Protein AF-0000000079421374 (afdb_homodimer)

Solvent-accessible surface area (backbone atoms only — not comparable to full-atom values): 18694 Å² total; per-residue (Å²): 138,82,79,74,77,77,76,77,76,74,78,78,70,79,77,78,70,76,74,65,66,77,58,33,46,27,35,46,59,50,58,49,49,49,50,48,57,36,56,62,18,48,40,63,83,68,51,32,35,62,53,28,46,51,50,29,54,50,28,50,48,56,46,46,61,74,53,68,82,54,56,69,75,44,48,34,61,58,34,52,88,63,50,70,70,56,51,53,51,48,42,51,30,54,23,49,29,50,54,30,47,52,52,29,30,53,29,52,69,43,56,54,30,62,38,31,52,51,47,50,54,51,46,47,70,50,45,41,45,85,78,34,43,68,50,88,71,59,48,71,70,66,63,61,54,80,67,64,68,62,62,68,66,48,80,75,76,78,73,69,75,80,121,136,82,78,76,77,77,74,77,76,75,77,77,69,78,77,79,69,75,73,67,65,76,57,34,42,28,35,46,60,51,58,50,50,49,50,48,57,39,56,62,17,48,41,63,85,68,50,32,35,61,53,28,46,51,50,28,53,50,29,50,47,54,46,45,61,74,53,69,81,54,55,69,75,44,47,34,61,57,34,52,88,63,50,71,68,54,51,51,52,48,43,51,30,53,24,49,29,51,54,29,48,52,50,29,30,52,31,52,68,42,54,54,31,61,38,30,52,52,48,51,53,51,47,47,70,49,44,41,46,88,76,33,44,66,51,89,69,59,47,72,70,65,64,60,55,80,66,65,69,60,61,68,67,48,80,76,76,78,72,71,73,80,120

Radius of gyration: 27.63 Å; Cα contacts (8 Å, |Δi|>4): 311; chains: 2; bounding box: 120×93×74 Å

Organism: Chrysemys picta bellii (NCBI:txid8478)

pLDDT: mean 77.5, std 26.55, range [22.67, 98.88]

InterPro domains:
  IPR025984 dCTP pyrophosphatase 1 [PF12643] (59-140)
  IPR025984 dCTP pyrophosphatase 1 [cd11537] (31-123)
  IPR052555 dCTP Pyrophosphatase [PTHR46523] (31-144)

Structure (mmCIF, N/CA/C/O backbone):
data_AF-0000000079421374-model_v1
#
loop_
_entity.id
_entity.type
_entity.pdbx_description
1 polymer 'dCTP pyrophosphatase 1'
#
loop_
_atom_site.group_PDB
_atom_site.id
_atom_site.type_symbol
_atom_site.label_atom_id
_atom_site.label_alt_id
_atom_site.label_comp_id
_atom_site.label_asym_id
_atom_site.label_entity_id
_atom_site.label_seq_id
_atom_site.pdbx_PDB_ins_code
_atom_site.Cartn_x
_atom_site.Cartn_y
_atom_site.Cartn_z
_atom_site.occupancy
_atom_site.B_iso_or_equiv
_atom_site.auth_seq_id
_atom_site.auth_comp_id
_atom_site.auth_asym_id
_atom_site.auth_atom_id
_atom_site.pdbx_PDB_model_num
ATOM 1 N N . ARG A 1 1 ? -60.969 -25.828 -11.844 1 27.53 1 ARG A N 1
ATOM 2 C CA . ARG A 1 1 ? -60.406 -24.922 -12.844 1 27.53 1 ARG A CA 1
ATOM 3 C C . ARG A 1 1 ? -59.344 -24.031 -12.227 1 27.53 1 ARG A C 1
ATOM 5 O O . ARG A 1 1 ? -59.625 -23.031 -11.586 1 27.53 1 ARG A O 1
ATOM 12 N N . ALA A 1 2 ? -58.344 -24.672 -11.469 1 28.98 2 ALA A N 1
ATOM 13 C CA . ALA A 1 2 ? -57.281 -24.312 -10.523 1 28.98 2 ALA A CA 1
ATOM 14 C C . ALA A 1 2 ? -56.219 -23.453 -11.188 1 28.98 2 ALA A C 1
ATOM 16 O O . ALA A 1 2 ? -55.5 -23.922 -12.078 1 28.98 2 ALA A O 1
ATOM 17 N N . GLY A 1 3 ? -56.562 -22.203 -11.617 1 27.69 3 GLY A N 1
ATOM 18 C CA . GLY A 1 3 ? -55.75 -21.281 -12.391 1 27.69 3 GLY A CA 1
ATOM 19 C C . GLY A 1 3 ? -54.438 -20.891 -11.68 1 27.69 3 GLY A C 1
ATOM 20 O O . GLY A 1 3 ? -54.469 -20.141 -10.711 1 27.69 3 GLY A O 1
ATOM 21 N N . GLY A 1 4 ? -53.531 -21.828 -11.367 1 29.77 4 GLY A N 1
ATOM 22 C CA . GLY A 1 4 ? -52.281 -21.594 -10.648 1 29.77 4 GLY A CA 1
ATOM 23 C C . GLY A 1 4 ? -51.406 -20.594 -11.344 1 29.77 4 GLY A C 1
ATOM 24 O O . GLY A 1 4 ? -51.094 -20.75 -12.523 1 29.77 4 GLY A O 1
ATOM 25 N N . GLY A 1 5 ? -51.562 -19.297 -11.047 1 29.14 5 GLY A N 1
ATOM 26 C CA . GLY A 1 5 ? -50.75 -18.188 -11.562 1 29.14 5 GLY A CA 1
ATOM 27 C C . GLY A 1 5 ? -49.281 -18.359 -11.32 1 29.14 5 GLY A C 1
ATOM 28 O O . GLY A 1 5 ? -48.844 -18.578 -10.188 1 29.14 5 GLY A O 1
ATOM 29 N N . ALA A 1 6 ? -48.531 -18.984 -12.266 1 33.91 6 ALA A N 1
ATOM 30 C CA . ALA A 1 6 ? -47.062 -19.062 -12.328 1 33.91 6 ALA A CA 1
ATOM 31 C C . ALA A 1 6 ? -46.406 -17.688 -12.195 1 33.91 6 ALA A C 1
ATOM 33 O O . ALA A 1 6 ? -46.719 -16.781 -12.984 1 33.91 6 ALA A O 1
ATOM 34 N N . GLY A 1 7 ? -46.25 -17.219 -10.992 1 27.36 7 GLY A N 1
ATOM 35 C CA . GLY A 1 7 ? -45.5 -15.984 -10.781 1 27.36 7 GLY A CA 1
ATOM 36 C C . GLY A 1 7 ? -44.156 -15.992 -11.453 1 27.36 7 GLY A C 1
ATOM 37 O O . GLY A 1 7 ? -43.406 -16.969 -11.328 1 27.36 7 GLY A O 1
ATOM 38 N N . ALA A 1 8 ? -43.969 -15.32 -12.641 1 31.84 8 ALA A N 1
ATOM 39 C CA . ALA A 1 8 ? -42.75 -15.078 -13.406 1 31.84 8 ALA A CA 1
ATOM 40 C C . ALA A 1 8 ? -41.656 -14.547 -12.5 1 31.84 8 ALA A C 1
ATOM 42 O O . ALA A 1 8 ? -41.844 -13.609 -11.734 1 31.84 8 ALA A O 1
ATOM 43 N N . VAL A 1 9 ? -40.812 -15.438 -12 1 34.16 9 VAL A N 1
ATOM 44 C CA . VAL A 1 9 ? -39.562 -15.078 -11.328 1 34.16 9 VAL A CA 1
ATOM 45 C C . VAL A 1 9 ? -38.812 -14.039 -12.148 1 34.16 9 VAL A C 1
ATOM 47 O O . VAL A 1 9 ? -38.688 -14.164 -13.367 1 34.16 9 VAL A O 1
ATOM 50 N N . GLY A 1 10 ? -38.938 -12.75 -11.781 1 29.72 10 GLY A N 1
ATOM 51 C CA . GLY A 1 10 ? -38.188 -11.633 -12.336 1 29.72 10 GLY A CA 1
ATOM 52 C C . GLY A 1 10 ? -36.719 -11.961 -12.578 1 29.72 10 GLY A C 1
ATOM 53 O O . GLY A 1 1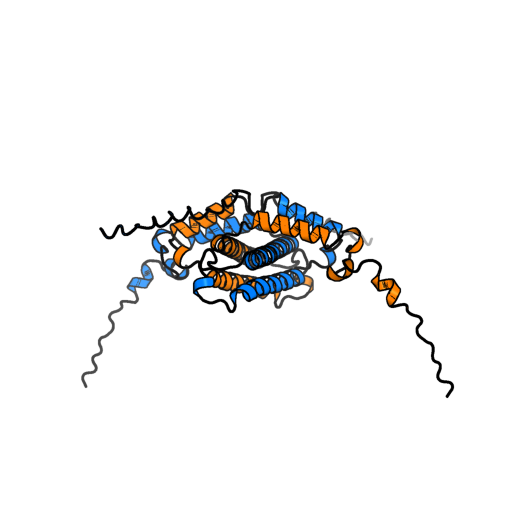0 ? -36.094 -12.688 -11.797 1 29.72 10 GLY A O 1
ATOM 54 N N . ALA A 1 11 ? -36.281 -12.008 -13.859 1 33.19 11 ALA A N 1
ATOM 55 C CA . ALA A 1 11 ? -34.906 -12.086 -14.367 1 33.19 11 ALA A CA 1
ATOM 56 C C . ALA A 1 11 ? -33.969 -11.188 -13.562 1 33.19 11 ALA A C 1
ATOM 58 O O . ALA A 1 11 ? -34.281 -10.023 -13.312 1 33.19 11 ALA A O 1
ATOM 59 N N . GLY A 1 12 ? -33.312 -11.742 -12.547 1 32.16 12 GLY A N 1
ATOM 60 C CA . GLY A 1 12 ? -32.219 -11.062 -11.844 1 32.16 12 GLY A CA 1
ATOM 61 C C . GLY A 1 12 ? -31.375 -10.188 -12.75 1 32.16 12 GLY A C 1
ATOM 62 O O . GLY A 1 12 ? -31.016 -10.602 -13.852 1 32.16 12 GLY A O 1
ATOM 63 N N . GLY A 1 13 ? -31.594 -8.867 -12.734 1 32.69 13 GLY A N 1
ATOM 64 C CA . GLY A 1 13 ? -30.812 -7.879 -13.469 1 32.69 13 GLY A CA 1
ATOM 65 C C . GLY A 1 13 ? -29.328 -8.156 -13.445 1 32.69 13 GLY A C 1
ATOM 66 O O . GLY A 1 13 ? -28.828 -8.852 -12.555 1 32.69 13 GLY A O 1
ATOM 67 N N . PRO A 1 14 ? -28.656 -8.031 -14.578 1 31.12 14 PRO A N 1
ATOM 68 C CA . PRO A 1 14 ? -27.219 -8.258 -14.711 1 31.12 14 PRO A CA 1
ATOM 69 C C . PRO A 1 14 ? -26.406 -7.539 -13.641 1 31.12 14 PRO A C 1
ATOM 71 O O . PRO A 1 14 ? -26.844 -6.512 -13.109 1 31.12 14 PRO A O 1
ATOM 74 N N . ALA A 1 15 ? -25.734 -8.203 -12.805 1 32.88 15 ALA A N 1
ATOM 75 C CA . ALA A 1 15 ? -24.781 -7.68 -11.844 1 32.88 15 ALA A CA 1
ATOM 76 C C . ALA A 1 15 ? -23.984 -6.523 -12.438 1 32.88 15 ALA A C 1
ATOM 78 O O . ALA A 1 15 ? -23.484 -6.613 -13.562 1 32.88 15 ALA A O 1
ATOM 79 N N . ALA A 1 16 ? -24.266 -5.258 -12.227 1 32.72 16 ALA A N 1
ATOM 80 C CA . ALA A 1 16 ? -23.531 -4.059 -12.617 1 32.72 16 ALA A CA 1
ATOM 81 C C . ALA A 1 16 ? -22.031 -4.277 -12.516 1 32.72 16 ALA A C 1
ATOM 83 O O . ALA A 1 16 ? -21.516 -4.633 -11.445 1 32.72 16 ALA A O 1
ATOM 84 N N . HIS A 1 17 ? -21.328 -4.797 -13.508 1 35.12 17 HIS A N 1
ATOM 85 C CA . HIS A 1 17 ? -19.875 -4.785 -13.578 1 35.12 17 HIS A CA 1
ATOM 86 C C . HIS A 1 17 ? -19.312 -3.418 -13.211 1 35.12 17 HIS A C 1
ATOM 88 O O . HIS A 1 17 ? -19.688 -2.406 -13.812 1 35.12 17 HIS A O 1
ATOM 94 N N . THR A 1 18 ? -19.219 -3.068 -12.039 1 37.38 18 THR A N 1
ATOM 95 C CA . THR A 1 18 ? -18.531 -1.827 -11.719 1 37.38 18 THR A CA 1
ATOM 96 C C . THR A 1 18 ? -17.406 -1.564 -12.711 1 37.38 18 THR A C 1
ATOM 98 O O . THR A 1 18 ? -16.562 -2.43 -12.938 1 37.38 18 THR A O 1
ATOM 101 N N . CYS A 1 19 ? -17.719 -0.882 -13.773 1 36.41 19 CYS A N 1
ATOM 102 C CA . CYS A 1 19 ? -16.797 -0.408 -14.797 1 36.41 19 CYS A CA 1
ATOM 103 C C . CYS A 1 19 ? -15.531 0.17 -14.156 1 36.41 19 CYS A C 1
ATOM 105 O O . CYS A 1 19 ? -15.609 1.132 -13.391 1 36.41 19 CYS A O 1
ATOM 107 N N . LEU A 1 20 ? -14.617 -0.623 -13.758 1 43.69 20 LEU A N 1
ATOM 108 C CA . LEU A 1 20 ? -13.289 -0.125 -13.414 1 43.69 20 LEU A CA 1
ATOM 109 C C . LEU A 1 20 ? -12.82 0.915 -14.43 1 43.69 20 LEU A C 1
ATOM 111 O O . LEU A 1 20 ? -12.734 0.626 -15.625 1 43.69 20 LEU A O 1
ATOM 115 N N . THR A 1 21 ? -13.203 2.139 -14.297 1 42.75 21 THR A N 1
ATOM 116 C CA . THR A 1 21 ? -12.727 3.186 -15.195 1 42.75 21 THR A CA 1
ATOM 117 C C . THR A 1 21 ? -11.258 2.971 -15.539 1 42.75 21 THR A C 1
ATOM 119 O O . THR A 1 21 ? -10.453 2.639 -14.672 1 42.75 21 THR A O 1
ATOM 122 N N . PRO A 1 22 ? -11.008 2.787 -16.703 1 43.31 22 PRO A N 1
ATOM 123 C CA . PRO A 1 22 ? -9.617 2.666 -17.156 1 43.31 22 PRO A CA 1
ATOM 124 C C . PRO A 1 22 ? -8.734 3.811 -16.672 1 43.31 22 PRO A C 1
ATOM 126 O O . PRO A 1 22 ? -7.781 4.191 -17.359 1 43.31 22 PRO A O 1
ATOM 129 N N . ALA A 1 23 ? -9.164 4.523 -15.719 1 45.69 23 ALA A N 1
ATOM 130 C CA . ALA A 1 23 ? -8.297 5.625 -15.305 1 45.69 23 ALA A CA 1
ATOM 131 C C . ALA A 1 23 ? -7.031 5.102 -14.633 1 45.69 23 ALA A C 1
ATOM 133 O O . ALA A 1 23 ? -7.082 4.137 -13.875 1 45.69 23 ALA A O 1
ATOM 134 N N . PRO A 1 24 ? -5.984 5.594 -15.086 1 47.97 24 PRO A N 1
ATOM 135 C CA . PRO A 1 24 ? -4.699 5.145 -14.547 1 47.97 24 PRO A CA 1
ATOM 136 C C . PRO A 1 24 ? -4.621 5.27 -13.023 1 47.97 24 PRO A C 1
ATOM 138 O O . PRO A 1 24 ? -5.125 6.238 -12.453 1 47.97 24 PRO A O 1
ATOM 141 N N . LEU A 1 25 ? -4.828 4.125 -12.312 1 50.81 25 LEU A N 1
ATOM 142 C CA . LEU A 1 25 ? -4.844 4.105 -10.852 1 50.81 25 LEU A CA 1
ATOM 143 C C . LEU A 1 25 ? -4.148 5.34 -10.281 1 50.81 25 LEU A C 1
ATOM 145 O O . LEU A 1 25 ? -4.641 5.953 -9.336 1 50.81 25 LEU A O 1
ATOM 149 N N . PHE A 1 26 ? -2.689 5.566 -10.656 1 52.34 26 PHE A N 1
ATOM 150 C CA . PHE A 1 26 ? -1.962 6.711 -10.117 1 52.34 26 PHE A CA 1
ATOM 151 C C . PHE A 1 26 ? -1.489 7.629 -11.242 1 52.34 26 PHE A C 1
ATOM 153 O O . PHE A 1 26 ? -0.46 7.371 -11.867 1 52.34 26 PHE A O 1
ATOM 160 N N . SER A 1 27 ? -2.395 8.281 -11.836 1 55.12 27 SER A N 1
ATOM 161 C CA . SER A 1 27 ? -1.938 9.266 -12.812 1 55.12 27 SER A CA 1
ATOM 162 C C . SER A 1 27 ? -0.941 10.242 -12.195 1 55.12 27 SER A C 1
ATOM 164 O O . SER A 1 27 ? -0.896 10.398 -10.969 1 55.12 27 SER A O 1
ATOM 166 N N . LEU A 1 28 ? 0.18 10.5 -12.906 1 55.97 28 LEU A N 1
ATOM 167 C CA . LEU A 1 28 ? 1.032 11.641 -12.578 1 55.97 28 LEU A CA 1
ATOM 168 C C . LEU A 1 28 ? 0.269 12.664 -11.742 1 55.97 28 LEU A C 1
ATOM 170 O O . LEU A 1 28 ? 0.828 13.266 -10.82 1 55.97 28 LEU A O 1
ATOM 174 N N . SER A 1 29 ? -0.995 12.5 -11.906 1 68.38 29 SER A N 1
ATOM 175 C CA . SER A 1 29 ? -1.801 13.57 -11.32 1 68.38 29 SER A CA 1
ATOM 176 C C . SER A 1 29 ? -2.061 13.312 -9.844 1 68.38 29 SER A C 1
ATOM 178 O O . SER A 1 29 ? -1.966 14.234 -9.023 1 68.38 29 SER A O 1
ATOM 180 N N . SER A 1 30 ? -2.025 11.945 -9.477 1 77.12 30 SER A N 1
ATOM 181 C CA . SER A 1 30 ? -2.361 11.734 -8.07 1 77.12 30 SER A CA 1
ATOM 182 C C . SER A 1 30 ? -1.139 11.922 -7.176 1 77.12 30 SER A C 1
ATOM 184 O O . SER A 1 30 ? -1.245 12.469 -6.078 1 77.12 30 SER A O 1
ATOM 186 N N . ARG A 1 31 ? 0.041 11.516 -7.684 1 82.69 31 ARG A N 1
ATOM 187 C CA . ARG A 1 31 ? 1.282 11.711 -6.941 1 82.69 31 ARG A CA 1
ATOM 188 C C . ARG A 1 31 ? 1.596 13.188 -6.777 1 82.69 31 ARG A C 1
ATOM 190 O O . ARG A 1 31 ? 2.008 13.625 -5.703 1 82.69 31 ARG A O 1
ATOM 197 N N . GLN A 1 32 ? 1.412 13.875 -7.855 1 86.19 32 GLN A N 1
ATOM 198 C CA . GLN A 1 32 ? 1.662 15.312 -7.824 1 86.19 32 GLN A CA 1
ATOM 199 C C . GLN A 1 32 ? 0.694 16.016 -6.879 1 86.19 32 GLN A C 1
ATOM 201 O O . GLN A 1 32 ? 1.094 16.906 -6.117 1 86.19 32 GLN A O 1
ATOM 206 N N . LEU A 1 33 ? -0.543 15.641 -6.977 1 88.44 33 LEU A N 1
ATOM 207 C CA . LEU A 1 33 ? -1.549 16.234 -6.102 1 88.44 33 LEU A CA 1
ATOM 208 C C . LEU A 1 33 ? -1.233 15.953 -4.637 1 88.44 33 LEU A C 1
ATOM 210 O O . LEU A 1 33 ? -1.364 16.828 -3.787 1 88.44 33 LEU A O 1
ATOM 214 N N . GLN A 1 34 ? -0.836 14.75 -4.398 1 90.12 34 GLN A N 1
ATOM 215 C CA . GLN A 1 34 ? -0.468 14.383 -3.035 1 90.12 34 GLN A CA 1
ATOM 216 C C . GLN A 1 34 ? 0.746 15.172 -2.559 1 90.12 34 GLN A C 1
ATOM 218 O O . GLN A 1 34 ? 0.784 15.633 -1.414 1 90.12 34 GLN A O 1
ATOM 223 N N . ALA A 1 35 ? 1.729 15.289 -3.441 1 89.12 35 ALA A N 1
ATOM 224 C CA . ALA A 1 35 ? 2.924 16.062 -3.102 1 89.12 35 ALA A CA 1
ATOM 225 C C . ALA A 1 35 ? 2.57 17.516 -2.805 1 89.12 35 ALA A C 1
ATOM 227 O O . ALA A 1 35 ? 3.084 18.094 -1.849 1 89.12 35 ALA A O 1
ATOM 228 N N . GLU A 1 36 ? 1.75 18.047 -3.578 1 91.56 36 GLU A N 1
ATOM 229 C CA . GLU A 1 36 ? 1.292 19.422 -3.369 1 91.56 36 GLU A CA 1
ATOM 230 C C . GLU A 1 36 ? 0.532 19.547 -2.053 1 91.56 36 GLU A C 1
ATOM 232 O O . GLU A 1 36 ? 0.72 20.516 -1.316 1 91.56 36 GLU A O 1
ATOM 237 N N . PHE A 1 37 ? -0.326 18.578 -1.818 1 93.38 37 PHE A N 1
ATOM 238 C CA . PHE A 1 37 ? -1.09 18.547 -0.577 1 93.38 37 PHE A CA 1
ATOM 239 C C . PHE A 1 37 ? -0.162 18.578 0.631 1 93.38 37 PHE A C 1
ATOM 241 O O . PHE A 1 37 ? -0.365 19.375 1.55 1 93.38 37 PHE A O 1
ATOM 248 N N . VAL A 1 38 ? 0.869 17.828 0.625 1 93.44 38 VAL A N 1
ATOM 249 C CA . VAL A 1 38 ? 1.831 17.719 1.718 1 93.44 38 VAL A CA 1
ATOM 250 C C . VAL A 1 38 ? 2.643 19.016 1.814 1 93.44 38 VAL A C 1
ATOM 252 O O . VAL A 1 38 ? 2.832 19.547 2.906 1 93.44 38 VAL A O 1
ATOM 255 N N . ALA A 1 39 ? 3.043 19.531 0.67 1 93.5 39 ALA A N 1
ATOM 256 C CA . ALA A 1 39 ? 3.877 20.734 0.619 1 93.5 39 ALA A CA 1
ATOM 257 C C . ALA A 1 39 ? 3.121 21.953 1.144 1 93.5 39 ALA A C 1
ATOM 259 O O . ALA A 1 39 ? 3.664 22.734 1.921 1 93.5 39 ALA A O 1
ATOM 260 N N . GLU A 1 40 ? 1.919 22.125 0.795 1 94.88 40 GLU A N 1
ATOM 261 C CA . GLU A 1 40 ? 1.094 23.25 1.193 1 94.88 40 GLU A CA 1
ATOM 262 C C . GLU A 1 40 ? 0.921 23.312 2.709 1 94.88 40 GLU A C 1
ATOM 264 O O . GLU A 1 40 ? 0.706 24.375 3.277 1 94.88 40 GLU A O 1
ATOM 269 N N . ARG A 1 41 ? 1.101 22.234 3.336 1 95.38 41 ARG A N 1
ATOM 270 C CA . ARG A 1 41 ? 0.837 22.156 4.77 1 95.38 41 ARG A CA 1
ATOM 271 C C . ARG A 1 41 ? 2.133 21.984 5.555 1 95.38 41 ARG A C 1
ATOM 273 O O . ARG A 1 41 ? 2.104 21.781 6.77 1 95.38 41 ARG A O 1
ATOM 280 N N . GLY A 1 42 ? 3.264 22.031 4.883 1 93.75 42 GLY A N 1
ATOM 281 C CA . GLY A 1 42 ? 4.562 21.938 5.531 1 93.75 42 GLY A CA 1
ATOM 282 C C . GLY A 1 42 ? 4.77 20.609 6.25 1 93.75 42 GLY A C 1
ATOM 283 O O . GLY A 1 42 ? 5.402 20.578 7.305 1 93.75 42 GLY A O 1
ATOM 284 N N . TRP A 1 43 ? 4.199 19.594 5.797 1 93.38 43 TRP A N 1
ATOM 285 C CA . TRP A 1 43 ? 4.223 18.312 6.5 1 93.38 43 TRP A CA 1
ATOM 286 C C . TRP A 1 43 ? 5.465 17.516 6.137 1 93.38 43 TRP A C 1
ATOM 288 O O . TRP A 1 43 ? 5.773 16.516 6.777 1 93.38 43 TRP A O 1
ATOM 298 N N . GLY A 1 44 ? 6.211 17.938 5.145 1 91.69 44 GLY A N 1
ATOM 299 C CA . GLY A 1 44 ? 7.438 17.266 4.754 1 91.69 44 GLY A CA 1
ATOM 300 C C . GLY A 1 44 ? 8.375 17 5.922 1 91.69 44 GLY A C 1
ATOM 301 O O . GLY A 1 44 ? 9.078 15.984 5.945 1 91.69 44 GLY A O 1
ATOM 302 N N . GLN A 1 45 ? 8.414 17.891 6.84 1 91.56 45 GLN A N 1
ATOM 303 C CA . GLN A 1 45 ? 9.297 17.781 7.992 1 91.56 45 GLN A CA 1
ATOM 304 C C . GLN A 1 45 ? 8.922 16.594 8.867 1 91.56 45 GLN A C 1
ATOM 306 O O . GLN A 1 45 ? 9.766 16.047 9.578 1 91.56 45 GLN A O 1
ATOM 311 N N . PHE A 1 46 ? 7.637 16.172 8.852 1 92.5 46 PHE A N 1
ATOM 312 C CA . PHE A 1 46 ? 7.16 15.055 9.648 1 92.5 46 PHE A CA 1
ATOM 313 C C . PHE A 1 46 ? 7.227 13.758 8.859 1 92.5 46 PHE A C 1
ATOM 315 O O . PHE A 1 46 ? 7.066 12.672 9.422 1 92.5 46 PHE A O 1
ATOM 322 N N . HIS A 1 47 ? 7.469 13.867 7.559 1 93.25 47 HIS A N 1
ATOM 323 C CA . HIS A 1 47 ? 7.344 12.711 6.672 1 93.25 47 HIS A CA 1
ATOM 324 C C . HIS A 1 47 ? 8.695 12.047 6.445 1 93.25 47 HIS A C 1
ATOM 326 O O . HIS A 1 47 ? 9.156 11.945 5.305 1 93.25 47 HIS A O 1
ATOM 332 N N . GLN A 1 48 ? 9.211 11.539 7.625 1 96.25 48 GLN A N 1
ATOM 333 C CA . GLN A 1 48 ? 10.367 10.664 7.527 1 96.25 48 GLN A CA 1
ATOM 334 C C . GLN A 1 48 ? 9.953 9.234 7.195 1 96.25 48 GLN A C 1
ATOM 336 O O . GLN A 1 48 ? 8.836 8.82 7.496 1 96.25 48 GLN A O 1
ATOM 341 N N . PRO A 1 49 ? 10.852 8.477 6.586 1 98 49 PRO A N 1
ATOM 342 C CA . PRO A 1 49 ? 10.484 7.141 6.105 1 98 49 PRO A CA 1
ATOM 343 C C . PRO A 1 49 ? 9.914 6.25 7.207 1 98 49 PRO A C 1
ATOM 345 O O . PRO A 1 49 ? 8.875 5.613 7.012 1 98 49 PRO A O 1
ATOM 348 N N . ARG A 1 50 ? 10.461 6.285 8.391 1 98 50 ARG A N 1
ATOM 349 C CA . ARG A 1 50 ? 9.969 5.406 9.445 1 98 50 ARG A CA 1
ATOM 350 C C . ARG A 1 50 ? 8.602 5.871 9.945 1 98 50 ARG A C 1
ATOM 352 O O . ARG A 1 50 ? 7.754 5.051 10.305 1 98 50 ARG A O 1
ATOM 359 N N . ASN A 1 51 ? 8.414 7.223 9.984 1 97.5 51 ASN A N 1
ATOM 360 C CA . ASN A 1 51 ? 7.098 7.73 10.352 1 97.5 51 ASN A CA 1
ATOM 361 C C . ASN A 1 51 ? 6.035 7.297 9.344 1 97.5 51 ASN A C 1
ATOM 363 O O . ASN A 1 51 ? 4.953 6.855 9.727 1 97.5 51 ASN A O 1
ATOM 367 N N . LEU A 1 52 ? 6.355 7.426 8.102 1 98.06 52 LEU A N 1
ATOM 368 C CA . LEU A 1 52 ? 5.434 7.043 7.035 1 98.06 52 LEU A CA 1
ATOM 369 C C . LEU A 1 52 ? 5.195 5.535 7.039 1 98.06 52 LEU A C 1
ATOM 371 O O . LEU A 1 52 ? 4.078 5.082 6.789 1 98.06 52 LEU A O 1
ATOM 375 N N . LEU A 1 53 ? 6.25 4.789 7.324 1 98.75 53 LEU A N 1
ATOM 376 C CA . LEU A 1 53 ? 6.109 3.342 7.434 1 98.75 53 LEU A CA 1
ATOM 377 C C . LEU A 1 53 ? 5.156 2.973 8.562 1 98.75 53 LEU A C 1
ATOM 379 O O . LEU A 1 53 ? 4.312 2.088 8.406 1 98.75 53 LEU A O 1
ATOM 383 N N . LEU A 1 54 ? 5.305 3.633 9.711 1 98.31 54 LEU A N 1
ATOM 384 C CA . LEU A 1 54 ? 4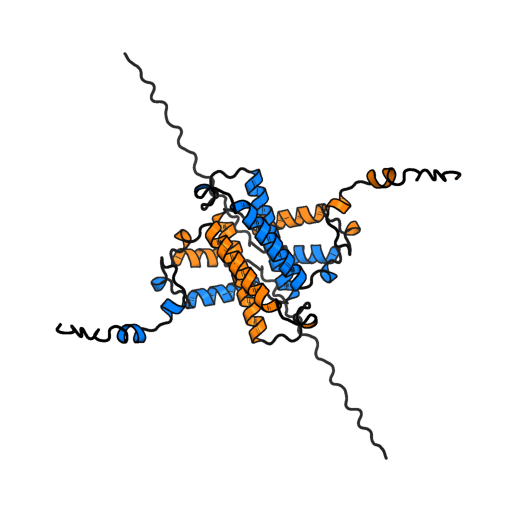.395 3.385 10.82 1 98.31 54 LEU A CA 1
ATOM 385 C C . LEU A 1 54 ? 2.959 3.721 10.438 1 98.31 54 LEU A C 1
ATOM 387 O O . LEU A 1 54 ? 2.033 2.98 10.773 1 98.31 54 LEU A O 1
ATOM 391 N N . ALA A 1 55 ? 2.768 4.852 9.766 1 98.25 55 ALA A N 1
ATOM 392 C CA . ALA A 1 55 ? 1.438 5.203 9.273 1 98.25 55 ALA A CA 1
ATOM 393 C C . ALA A 1 55 ? 0.896 4.125 8.336 1 98.25 55 ALA A C 1
ATOM 395 O O . ALA A 1 55 ? -0.271 3.738 8.438 1 98.25 55 ALA A O 1
ATOM 396 N N . LEU A 1 56 ? 1.744 3.654 7.406 1 98.69 56 LEU A N 1
ATOM 397 C CA . LEU A 1 56 ? 1.379 2.59 6.477 1 98.69 56 LEU A CA 1
ATOM 398 C C . LEU A 1 56 ? 0.931 1.343 7.234 1 98.69 56 LEU A C 1
ATOM 400 O O . LEU A 1 56 ? -0.114 0.767 6.922 1 98.69 56 LEU A O 1
ATOM 404 N N . VAL A 1 57 ? 1.695 0.937 8.273 1 98.75 57 VAL A N 1
ATOM 405 C CA . VAL A 1 57 ? 1.351 -0.208 9.109 1 98.75 57 VAL A CA 1
ATOM 406 C C . VAL A 1 57 ? -0.006 0.024 9.773 1 98.75 57 VAL A C 1
ATOM 408 O O . VAL A 1 57 ? -0.854 -0.872 9.797 1 98.75 57 VAL A O 1
ATOM 411 N N . GLY A 1 58 ? -0.241 1.181 10.281 1 98.62 58 GLY A N 1
ATOM 412 C CA . GLY A 1 58 ? -1.519 1.513 10.898 1 98.62 58 GLY A CA 1
ATOM 413 C C . GLY A 1 58 ? -2.689 1.382 9.938 1 98.62 58 GLY A C 1
ATOM 414 O O . GLY A 1 58 ? -3.713 0.785 10.281 1 98.62 58 GLY A O 1
ATOM 415 N N . GLU A 1 59 ? -2.51 1.935 8.75 1 98.69 59 GLU A N 1
ATOM 416 C CA . GLU A 1 59 ? -3.602 1.909 7.781 1 98.69 59 GLU A CA 1
ATOM 417 C C . GLU A 1 59 ? -3.875 0.49 7.297 1 98.69 59 GLU A C 1
ATOM 419 O O . GLU A 1 59 ? -5.023 0.129 7.031 1 98.69 59 GLU A O 1
ATOM 424 N N . VAL A 1 60 ? -2.846 -0.306 7.082 1 98.88 60 VAL A N 1
ATOM 425 C CA . VAL A 1 60 ? -3.051 -1.71 6.742 1 98.88 60 VAL A CA 1
ATOM 426 C C . VAL A 1 60 ? -3.807 -2.41 7.871 1 98.88 60 VAL A C 1
ATOM 428 O O . VAL A 1 60 ? -4.676 -3.248 7.617 1 98.88 60 VAL A O 1
ATOM 431 N N . GLY A 1 61 ? -3.479 -2.086 9.102 1 98.75 61 GLY A N 1
ATOM 432 C CA . GLY A 1 61 ? -4.242 -2.586 10.234 1 98.75 61 GLY A CA 1
ATOM 433 C C . GLY A 1 61 ? -5.711 -2.215 10.172 1 98.75 61 GLY A C 1
ATOM 434 O O . GLY A 1 61 ? -6.578 -3.018 10.523 1 98.75 61 GLY A O 1
ATOM 435 N N . GLU A 1 62 ? -6.004 -0.97 9.781 1 98.81 62 GLU A N 1
ATOM 436 C CA . GLU A 1 62 ? -7.395 -0.536 9.664 1 98.81 62 GLU A CA 1
ATOM 437 C C . GLU A 1 62 ? -8.125 -1.314 8.578 1 98.81 62 GLU A C 1
ATOM 439 O O . GLU A 1 62 ? -9.312 -1.629 8.719 1 98.81 62 GLU A O 1
ATOM 444 N N . VAL A 1 63 ? -7.484 -1.638 7.445 1 98.81 63 VAL A N 1
ATOM 445 C CA . VAL A 1 63 ? -8.078 -2.52 6.445 1 98.81 63 VAL A CA 1
ATOM 446 C C . VAL A 1 63 ? -8.367 -3.885 7.066 1 98.81 63 VAL A C 1
ATOM 448 O O . VAL A 1 63 ? -9.453 -4.434 6.898 1 98.81 63 VAL A O 1
ATOM 451 N N . ALA A 1 64 ? -7.406 -4.449 7.809 1 98.69 64 ALA A N 1
ATOM 452 C CA . ALA A 1 64 ? -7.539 -5.762 8.43 1 98.69 64 ALA A CA 1
ATOM 453 C C . ALA A 1 64 ? -8.734 -5.797 9.383 1 98.69 64 ALA A C 1
ATOM 455 O O . ALA A 1 64 ? -9.453 -6.797 9.453 1 98.69 64 ALA A O 1
ATOM 456 N N . GLU A 1 65 ? -8.93 -4.738 10.086 1 98.44 65 GLU A N 1
ATOM 457 C CA . GLU A 1 65 ? -10.031 -4.645 11.039 1 98.44 65 GLU A CA 1
ATOM 458 C C . GLU A 1 65 ? -11.375 -4.863 10.352 1 98.44 65 GLU A C 1
ATOM 460 O O . GLU A 1 65 ? -12.281 -5.473 10.922 1 98.44 65 GLU A O 1
ATOM 465 N N . LEU A 1 66 ? -11.523 -4.43 9.125 1 98.25 66 LEU A N 1
ATOM 466 C CA . LEU A 1 66 ? -12.781 -4.523 8.391 1 98.25 66 LEU A CA 1
ATOM 467 C C . LEU A 1 66 ? -13.078 -5.969 8 1 98.25 66 LEU A C 1
ATOM 469 O O . LEU A 1 66 ? -14.234 -6.324 7.758 1 98.25 66 LEU A O 1
ATOM 473 N N . PHE A 1 67 ? -12 -6.809 7.977 1 98.25 67 PHE A N 1
ATOM 474 C CA . PHE A 1 67 ? -12.164 -8.188 7.543 1 98.25 67 PHE A CA 1
ATOM 475 C C . PHE A 1 67 ? -12.102 -9.141 8.734 1 98.25 67 PHE A C 1
ATOM 477 O O . PHE A 1 67 ? -12.523 -10.297 8.633 1 98.25 67 PHE A O 1
ATOM 484 N N . GLN A 1 68 ? -11.539 -8.734 9.852 1 97 68 GLN A N 1
ATOM 485 C CA . GLN A 1 68 ? -11.047 -9.562 10.945 1 97 68 GLN A CA 1
ATOM 486 C C . GLN A 1 68 ? -12.133 -10.516 11.445 1 97 68 GLN A C 1
ATOM 488 O O . GLN A 1 68 ? -11.875 -11.711 11.633 1 97 68 GLN A O 1
ATOM 493 N N . TRP A 1 69 ? -13.383 -10.078 11.578 1 94.88 69 TRP A N 1
ATOM 494 C CA . TRP A 1 69 ? -14.406 -10.891 12.227 1 94.88 69 TRP A CA 1
ATOM 495 C C . TRP A 1 69 ? -15.547 -11.203 11.266 1 94.88 69 TRP A C 1
ATOM 497 O O . TRP A 1 69 ? -16.609 -11.664 11.688 1 94.88 69 TRP A O 1
ATOM 507 N N . ARG A 1 70 ? -15.328 -11.023 10.023 1 95.94 70 ARG A N 1
ATOM 508 C CA . ARG A 1 70 ? -16.359 -11.344 9.031 1 95.94 70 ARG A CA 1
ATOM 509 C C . ARG A 1 70 ? -16.453 -12.844 8.805 1 95.94 70 ARG A C 1
ATOM 511 O O . ARG A 1 70 ? -15.438 -13.547 8.836 1 95.94 70 ARG A O 1
ATOM 518 N N . ALA A 1 71 ? -17.734 -13.195 8.578 1 95.75 71 ALA A N 1
ATOM 519 C CA . ALA A 1 71 ? -17.906 -14.586 8.172 1 95.75 71 ALA A CA 1
ATOM 520 C C . ALA A 1 71 ? -17.234 -14.852 6.828 1 95.75 71 ALA A C 1
ATOM 522 O O . ALA A 1 71 ? -17.109 -13.945 6 1 95.75 71 ALA A O 1
ATOM 523 N N . GLU A 1 72 ? -16.875 -16.062 6.566 1 94.38 72 GLU A N 1
ATOM 524 C CA . GLU A 1 72 ? -16.078 -16.438 5.398 1 94.38 72 GLU A CA 1
ATOM 525 C C . GLU A 1 72 ? -16.781 -16.047 4.105 1 94.38 72 GLU A C 1
ATOM 527 O O . GLU A 1 72 ? -16.172 -15.469 3.205 1 94.38 72 GLU A O 1
ATOM 532 N N . PRO A 1 73 ? -18.062 -16.266 3.951 1 95.31 73 PRO A N 1
ATOM 533 C CA . PRO A 1 73 ? -18.734 -15.906 2.699 1 95.31 73 PRO A CA 1
ATOM 534 C C . PRO A 1 73 ? -18.703 -14.406 2.43 1 95.31 73 PRO A C 1
ATOM 536 O O . PRO A 1 73 ? -18.734 -13.977 1.272 1 95.31 73 PRO A O 1
ATOM 539 N N . GLU A 1 74 ? -18.625 -13.68 3.475 1 95.94 74 GLU A N 1
ATOM 540 C CA . GLU A 1 74 ? -18.656 -12.227 3.357 1 95.94 74 GLU A CA 1
ATOM 541 C C . GLU A 1 74 ? -17.281 -11.68 2.969 1 95.94 74 GLU A C 1
ATOM 543 O O . GLU A 1 74 ? -17.156 -10.516 2.584 1 95.94 74 GLU A O 1
ATOM 548 N N . ALA A 1 75 ? -16.234 -12.5 3.08 1 96.62 75 ALA A N 1
ATOM 549 C CA . ALA A 1 75 ? -14.883 -12.047 2.795 1 96.62 75 ALA A CA 1
ATOM 550 C C . ALA A 1 75 ? -14.43 -12.492 1.407 1 96.62 75 ALA A C 1
ATOM 552 O O . ALA A 1 75 ? -13.266 -12.344 1.046 1 96.62 75 ALA A O 1
ATOM 553 N N . ARG A 1 76 ? -15.375 -12.984 0.619 1 96.44 76 ARG A N 1
ATOM 554 C CA . ARG A 1 76 ? -15.062 -13.445 -0.731 1 96.44 76 ARG A CA 1
ATOM 555 C C . ARG A 1 76 ? -15 -12.273 -1.706 1 96.44 76 ARG A C 1
ATOM 557 O O . ARG A 1 76 ? -15.469 -11.172 -1.396 1 96.44 76 ARG A O 1
ATOM 564 N N . ALA A 1 77 ? -14.383 -12.586 -2.852 1 95.88 77 ALA A N 1
ATOM 565 C CA . ALA A 1 77 ? -14.273 -11.586 -3.902 1 95.88 77 ALA A CA 1
ATOM 566 C C . ALA A 1 77 ? -15.625 -10.938 -4.188 1 95.88 77 ALA A C 1
ATOM 568 O O . ALA A 1 77 ? -16.656 -11.617 -4.238 1 95.88 77 ALA A O 1
ATOM 569 N N . GLY A 1 78 ? -15.523 -9.664 -4.324 1 95.5 78 GLY A N 1
ATOM 570 C CA . GLY A 1 78 ? -16.734 -8.898 -4.582 1 95.5 78 GLY A CA 1
ATOM 571 C C . GLY A 1 78 ? -17.422 -8.422 -3.316 1 95.5 78 GLY A C 1
ATOM 572 O O . GLY A 1 78 ? -18.328 -7.582 -3.373 1 95.5 78 GLY A O 1
ATOM 573 N N . LEU A 1 79 ? -17.141 -9.016 -2.213 1 97.12 79 LEU A N 1
ATOM 574 C CA . LEU A 1 79 ? -17.594 -8.594 -0.894 1 97.12 79 LEU A CA 1
ATOM 575 C C . LEU A 1 79 ? -19.109 -8.727 -0.779 1 97.12 79 LEU A C 1
ATOM 577 O O . LEU A 1 79 ? -19.797 -7.773 -0.41 1 97.12 79 LEU A O 1
ATOM 581 N N . PRO A 1 80 ? -19.609 -9.93 -1.034 1 96.88 80 PRO A N 1
ATOM 582 C CA . PRO A 1 80 ? -21.062 -10.094 -0.925 1 96.88 80 PRO A CA 1
ATOM 583 C C . PRO A 1 80 ? -21.594 -9.75 0.463 1 96.88 80 PRO A C 1
ATOM 585 O O . PRO A 1 80 ? -21.016 -10.156 1.472 1 96.88 80 PRO A O 1
ATOM 588 N N . GLY A 1 81 ? -22.641 -8.961 0.515 1 95.69 81 GLY A N 1
ATOM 589 C CA . GLY A 1 81 ? -23.344 -8.688 1.763 1 95.69 81 GLY A CA 1
ATOM 590 C C . GLY A 1 81 ? -22.828 -7.441 2.465 1 95.69 81 GLY A C 1
ATOM 591 O O . GLY A 1 81 ? -23.359 -7.059 3.516 1 95.69 81 GLY A O 1
ATOM 592 N N . TRP A 1 82 ? -21.828 -6.824 1.957 1 96.88 82 TRP A N 1
ATOM 593 C CA . TRP A 1 82 ? -21.328 -5.605 2.586 1 96.88 82 TRP A CA 1
ATOM 594 C C . TRP A 1 82 ? -22.312 -4.449 2.387 1 96.88 82 TRP A C 1
ATOM 596 O O . TRP A 1 82 ? -22.781 -4.211 1.273 1 96.88 82 TRP A O 1
ATOM 606 N N . ALA A 1 83 ? -22.594 -3.742 3.434 1 97.25 83 ALA A N 1
ATOM 607 C CA . ALA A 1 83 ? -23.406 -2.535 3.355 1 97.25 83 ALA A CA 1
ATOM 608 C C . ALA A 1 83 ? -22.656 -1.398 2.682 1 97.25 83 ALA A C 1
ATOM 610 O O . ALA A 1 83 ? -21.422 -1.383 2.684 1 97.25 83 ALA A O 1
ATOM 611 N N . PRO A 1 84 ? -23.344 -0.443 2.084 1 95.94 84 PRO A N 1
ATOM 612 C CA . PRO A 1 84 ? -22.688 0.674 1.402 1 95.94 84 PRO A CA 1
ATOM 613 C C . PRO A 1 84 ? -21.688 1.405 2.295 1 95.94 84 PRO A C 1
ATOM 615 O O . PRO A 1 84 ? -20.609 1.772 1.84 1 95.94 84 PRO A O 1
ATOM 618 N N . GLY A 1 85 ? -22.078 1.596 3.531 1 97.06 85 GLY A N 1
ATOM 619 C CA . GLY A 1 85 ? -21.188 2.271 4.457 1 97.06 85 GLY A CA 1
ATOM 620 C C . GLY A 1 85 ? -19.891 1.513 4.703 1 97.06 85 GLY A C 1
ATOM 621 O O . GLY A 1 85 ? -18.828 2.117 4.867 1 97.06 85 GLY A O 1
ATOM 622 N N . GLU A 1 86 ? -19.953 0.198 4.73 1 97.19 86 GLU A N 1
ATOM 623 C CA . GLU A 1 86 ? -18.781 -0.64 4.926 1 97.19 86 GLU A CA 1
ATOM 624 C C . GLU A 1 86 ? -17.859 -0.584 3.713 1 97.19 86 GLU A C 1
ATOM 626 O O . GLU A 1 86 ? -16.625 -0.574 3.859 1 97.19 86 GLU A O 1
ATOM 631 N N . ARG A 1 87 ? -18.438 -0.522 2.559 1 97.38 87 ARG A N 1
ATOM 632 C CA . ARG A 1 87 ? -17.656 -0.411 1.335 1 97.38 87 ARG A CA 1
ATOM 633 C C . ARG A 1 87 ? -16.938 0.93 1.268 1 97.38 87 ARG A C 1
ATOM 635 O O . ARG A 1 87 ? -15.773 0.995 0.86 1 97.38 87 ARG A O 1
ATOM 642 N N . VAL A 1 88 ? -17.609 1.936 1.65 1 97.38 88 VAL A N 1
ATOM 643 C CA . VAL A 1 88 ? -17 3.256 1.698 1 97.38 88 VAL A CA 1
ATOM 644 C C . VAL A 1 88 ? -15.82 3.238 2.674 1 97.38 88 VAL A C 1
ATOM 646 O O . VAL A 1 88 ? -14.75 3.77 2.373 1 97.38 88 VAL A O 1
ATOM 649 N N . ALA A 1 89 ? -16.047 2.635 3.865 1 98.12 89 ALA A N 1
ATOM 650 C CA . ALA A 1 89 ? -14.977 2.525 4.852 1 98.12 89 ALA A CA 1
ATOM 651 C C . ALA A 1 89 ? -13.773 1.796 4.27 1 98.12 89 ALA A C 1
ATOM 653 O O . ALA A 1 89 ? -12.633 2.213 4.473 1 98.12 89 ALA A O 1
ATOM 654 N N . LEU A 1 90 ? -14 0.747 3.543 1 98.62 90 LEU A N 1
ATOM 655 C CA . LEU A 1 90 ? -12.914 -0.013 2.92 1 98.62 90 LEU A CA 1
ATOM 656 C C . LEU A 1 90 ? -12.18 0.833 1.887 1 98.62 90 LEU A C 1
ATOM 658 O O . LEU A 1 90 ? -10.953 0.84 1.848 1 98.62 90 LEU A O 1
ATOM 662 N N . GLU A 1 91 ? -12.906 1.514 1.064 1 98 91 GLU A N 1
ATOM 663 C CA . GLU A 1 91 ? -12.312 2.396 0.068 1 98 91 GLU A CA 1
ATOM 664 C C . GLU A 1 91 ? -11.406 3.436 0.725 1 98 91 GLU A C 1
ATOM 666 O O . GLU A 1 91 ? -10.312 3.719 0.231 1 98 91 GLU A O 1
ATOM 671 N N . GLU A 1 92 ? -11.875 3.961 1.812 1 98.12 92 GLU A N 1
ATOM 672 C CA . GLU A 1 92 ? -11.109 4.977 2.527 1 98.12 92 GLU A CA 1
ATOM 673 C C . GLU A 1 92 ? -9.805 4.398 3.068 1 98.12 92 GLU A C 1
ATOM 675 O O . GLU A 1 92 ? -8.742 5 2.908 1 98.12 92 GLU A O 1
ATOM 680 N N . GLU A 1 93 ? -9.906 3.248 3.707 1 98.69 93 GLU A N 1
ATOM 681 C CA . GLU A 1 93 ? -8.703 2.666 4.289 1 98.69 93 GLU A CA 1
ATOM 682 C C . GLU A 1 93 ? -7.723 2.227 3.203 1 98.69 93 GLU A C 1
ATOM 684 O O . GLU A 1 93 ? -6.512 2.404 3.346 1 98.69 93 GLU A O 1
ATOM 689 N N . LEU A 1 94 ? -8.219 1.633 2.111 1 98.44 94 LEU A N 1
ATOM 690 C CA . LEU A 1 94 ? -7.348 1.26 1.003 1 98.44 94 LEU A CA 1
ATOM 691 C C . LEU A 1 94 ? -6.676 2.49 0.405 1 98.44 94 LEU A C 1
ATOM 693 O O . LEU A 1 94 ? -5.5 2.438 0.026 1 98.44 94 LEU A O 1
ATOM 697 N N . SER A 1 95 ? -7.402 3.562 0.306 1 97.31 95 SER A N 1
ATOM 698 C CA . SER A 1 95 ? -6.84 4.816 -0.185 1 97.31 95 SER A CA 1
ATOM 699 C C . SER A 1 95 ? -5.715 5.312 0.718 1 97.31 95 SER A C 1
ATOM 701 O O . SER A 1 95 ? -4.668 5.742 0.233 1 97.31 95 SER A O 1
ATOM 703 N N . ASP A 1 96 ? -5.93 5.246 2.023 1 98.19 96 ASP A N 1
ATOM 704 C CA . ASP A 1 96 ? -4.902 5.684 2.963 1 98.19 96 ASP A CA 1
ATOM 705 C C . ASP A 1 96 ? -3.635 4.848 2.82 1 98.19 96 ASP A C 1
ATOM 707 O O . ASP A 1 96 ? -2.525 5.379 2.877 1 98.19 96 ASP A O 1
ATOM 711 N N . VAL A 1 97 ? -3.809 3.539 2.658 1 98.56 97 VAL A N 1
ATOM 712 C CA . VAL A 1 97 ? -2.654 2.676 2.424 1 98.56 97 VAL A CA 1
ATOM 713 C C . VAL A 1 97 ? -1.895 3.152 1.188 1 98.56 97 VAL A C 1
ATOM 715 O O . VAL A 1 97 ? -0.672 3.309 1.225 1 98.56 97 VAL A O 1
ATOM 718 N N . LEU A 1 98 ? -2.58 3.414 0.113 1 96.62 98 LEU A N 1
ATOM 719 C CA . LEU A 1 98 ? -1.935 3.852 -1.12 1 96.62 98 LEU A CA 1
ATOM 720 C C . LEU A 1 98 ? -1.211 5.18 -0.915 1 96.62 98 LEU A C 1
ATOM 722 O O . LEU A 1 98 ? -0.065 5.336 -1.342 1 96.62 98 LEU A O 1
ATOM 726 N N . LEU A 1 99 ? -1.843 6.113 -0.299 1 95.81 99 LEU A N 1
ATOM 727 C CA . LEU A 1 99 ? -1.28 7.445 -0.13 1 95.81 99 LEU A CA 1
ATOM 728 C C . LEU A 1 99 ? -0.013 7.398 0.716 1 95.81 99 LEU A C 1
ATOM 730 O O . LEU A 1 99 ? 0.983 8.047 0.387 1 95.81 99 LEU A O 1
ATOM 734 N N . TYR A 1 100 ? -0.009 6.598 1.784 1 97.5 100 TYR A N 1
ATOM 735 C CA . TYR A 1 100 ? 1.189 6.508 2.611 1 97.5 100 TYR A CA 1
ATOM 736 C C . TYR A 1 100 ? 2.287 5.727 1.897 1 97.5 100 TYR A C 1
ATOM 738 O O . TYR A 1 100 ? 3.475 6.02 2.062 1 97.5 100 TYR A O 1
ATOM 746 N N . LEU A 1 101 ? 1.872 4.727 1.141 1 97.62 101 LEU A N 1
ATOM 747 C CA . LEU A 1 101 ? 2.854 3.992 0.347 1 97.62 101 LEU A CA 1
ATOM 748 C C . LEU A 1 101 ? 3.559 4.918 -0.638 1 97.62 101 LEU A C 1
ATOM 750 O O . LEU A 1 101 ? 4.785 4.891 -0.753 1 97.62 101 LEU A O 1
ATOM 754 N N . VAL A 1 102 ? 2.84 5.727 -1.325 1 94.38 102 VAL A N 1
ATOM 755 C CA . VAL A 1 102 ? 3.381 6.648 -2.32 1 94.38 102 VAL A CA 1
ATOM 756 C C . VAL A 1 102 ? 4.273 7.68 -1.639 1 94.38 102 VAL A C 1
ATOM 758 O O . VAL A 1 102 ? 5.363 7.988 -2.127 1 94.38 102 VAL A O 1
ATOM 761 N N . SER A 1 103 ? 3.828 8.203 -0.512 1 95.38 103 SER A N 1
ATOM 762 C CA . SER A 1 103 ? 4.633 9.164 0.233 1 95.38 103 SER A CA 1
ATOM 763 C C . SER A 1 103 ? 5.945 8.539 0.696 1 95.38 103 SER A C 1
ATOM 765 O O . SER A 1 103 ? 7.004 9.172 0.608 1 95.38 103 SER A O 1
ATOM 767 N N . LEU A 1 104 ? 5.848 7.305 1.173 1 97.62 104 LEU A N 1
ATOM 768 C CA . LEU A 1 104 ? 7.043 6.598 1.616 1 97.62 104 LEU A CA 1
ATOM 769 C C . LEU A 1 104 ? 8.023 6.41 0.462 1 97.62 104 LEU A C 1
ATOM 771 O O . LEU A 1 104 ? 9.219 6.695 0.599 1 97.62 104 LEU A O 1
ATOM 775 N N . ALA A 1 105 ? 7.504 5.949 -0.642 1 96.69 105 ALA A N 1
ATOM 776 C CA . ALA A 1 105 ? 8.352 5.766 -1.816 1 96.69 105 ALA A CA 1
ATOM 777 C C . ALA A 1 105 ? 9.016 7.078 -2.217 1 96.69 105 ALA A C 1
ATOM 779 O O . ALA A 1 105 ? 10.203 7.102 -2.555 1 96.69 105 ALA A O 1
ATOM 780 N N . GLN A 1 106 ? 8.266 8.125 -2.17 1 93.62 106 GLN A N 1
ATOM 781 C CA . GLN A 1 106 ? 8.789 9.438 -2.527 1 93.62 106 GLN A CA 1
ATOM 782 C C . GLN A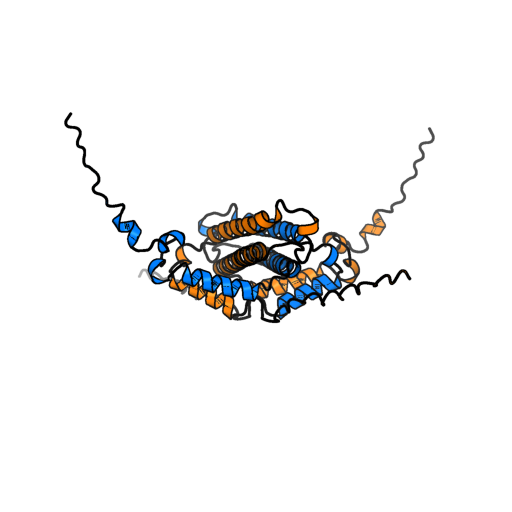 1 106 ? 9.922 9.852 -1.591 1 93.62 106 GLN A C 1
ATOM 784 O O . GLN A 1 106 ? 10.977 10.305 -2.043 1 93.62 106 GLN A O 1
ATOM 789 N N . GLN A 1 107 ? 9.734 9.703 -0.319 1 96.06 107 GLN A N 1
ATOM 790 C CA . GLN A 1 107 ? 10.75 10.086 0.652 1 96.06 107 GLN A CA 1
ATOM 791 C C . GLN A 1 107 ? 11.992 9.203 0.528 1 96.06 107 GLN A C 1
ATOM 793 O O . GLN A 1 107 ? 13.102 9.641 0.825 1 96.06 107 GLN A O 1
ATOM 798 N N . CYS A 1 108 ? 11.812 8.016 0.039 1 97.31 108 CYS A N 1
ATOM 799 C CA . CYS A 1 108 ? 12.922 7.086 -0.173 1 97.31 108 CYS A CA 1
ATOM 800 C C . CYS A 1 108 ? 13.531 7.27 -1.558 1 97.31 108 CYS A C 1
ATOM 802 O O . CYS A 1 108 ? 14.461 6.559 -1.928 1 97.31 108 CYS A O 1
ATOM 804 N N . GLN A 1 109 ? 12.93 8.156 -2.395 1 95.12 109 GLN A N 1
ATOM 805 C CA . GLN A 1 109 ? 13.375 8.43 -3.756 1 95.12 109 GLN A CA 1
ATOM 806 C C . GLN A 1 109 ? 13.289 7.184 -4.629 1 95.12 109 GLN A C 1
ATOM 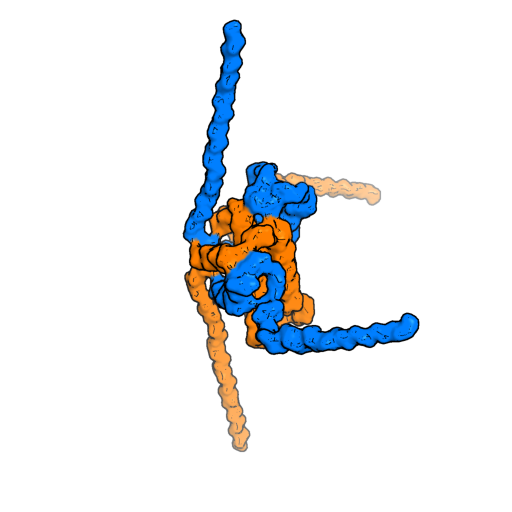808 O O . GLN A 1 109 ? 14.227 6.867 -5.363 1 95.12 109 GLN A O 1
ATOM 813 N N . VAL A 1 110 ? 12.266 6.551 -4.43 1 95.31 110 VAL A N 1
ATOM 814 C CA . VAL A 1 110 ? 11.961 5.379 -5.246 1 95.31 110 VAL A CA 1
ATOM 815 C C . VAL A 1 110 ? 10.891 5.73 -6.277 1 95.31 110 VAL A C 1
ATOM 817 O O . VAL A 1 110 ? 9.844 6.281 -5.934 1 95.31 110 VAL A O 1
ATOM 820 N N . ASP A 1 111 ? 11.164 5.496 -7.555 1 91.81 111 ASP A N 1
ATOM 821 C CA . ASP A 1 111 ? 10.141 5.559 -8.594 1 91.81 111 ASP A CA 1
ATOM 822 C C . ASP A 1 111 ? 9.25 4.32 -8.57 1 91.81 111 ASP A C 1
ATOM 824 O O . ASP A 1 111 ? 9.508 3.352 -9.289 1 91.81 111 ASP A O 1
ATOM 828 N N . LEU A 1 112 ? 8.234 4.457 -7.871 1 93.38 112 LEU A N 1
ATOM 829 C CA . LEU A 1 112 ? 7.453 3.283 -7.512 1 93.38 112 LEU A CA 1
ATOM 830 C C . LEU A 1 112 ? 6.777 2.684 -8.742 1 93.38 112 LEU A C 1
ATOM 832 O O . LEU A 1 112 ? 6.793 1.465 -8.93 1 93.38 112 LEU A O 1
ATOM 836 N N . PRO A 1 113 ? 6.176 3.439 -9.68 1 89.44 113 PRO A N 1
ATOM 837 C CA . PRO A 1 113 ? 5.59 2.842 -10.883 1 89.44 113 PRO A CA 1
ATOM 838 C C . PRO A 1 113 ? 6.605 2.045 -11.695 1 89.44 113 PRO A C 1
ATOM 840 O O . PRO A 1 113 ? 6.312 0.928 -12.133 1 89.44 113 PRO A O 1
ATOM 843 N N . ARG A 1 114 ? 7.715 2.59 -11.875 1 90.38 114 ARG A N 1
ATOM 844 C CA . ARG A 1 114 ? 8.75 1.896 -12.633 1 90.38 114 ARG A CA 1
ATOM 845 C C . ARG A 1 114 ? 9.234 0.654 -11.891 1 90.38 114 ARG A C 1
ATOM 847 O O . ARG A 1 114 ? 9.438 -0.398 -12.5 1 90.38 114 ARG A O 1
ATOM 854 N N . ALA A 1 115 ? 9.461 0.812 -10.617 1 94.12 115 ALA A N 1
ATOM 855 C CA . ALA A 1 115 ? 9.883 -0.323 -9.805 1 94.12 115 ALA A CA 1
ATOM 856 C C . ALA A 1 115 ? 8.859 -1.455 -9.867 1 94.12 115 ALA A C 1
ATOM 858 O O . ALA A 1 115 ? 9.234 -2.629 -9.961 1 94.12 115 ALA A O 1
ATOM 859 N N . ALA A 1 116 ? 7.613 -1.125 -9.805 1 93.81 116 ALA A N 1
ATOM 860 C CA . ALA A 1 116 ? 6.547 -2.121 -9.859 1 93.81 116 ALA A CA 1
ATOM 861 C C . ALA A 1 116 ? 6.547 -2.855 -11.195 1 93.81 116 ALA A C 1
ATOM 863 O O . ALA A 1 116 ? 6.336 -4.07 -11.242 1 93.81 116 ALA A O 1
ATOM 864 N N . LEU A 1 117 ? 6.711 -2.145 -12.273 1 91.69 117 LEU A N 1
ATOM 865 C CA . LEU A 1 117 ? 6.777 -2.77 -13.586 1 91.69 117 LEU A CA 1
ATOM 866 C C . LEU A 1 117 ? 7.953 -3.734 -13.672 1 91.69 117 LEU A C 1
ATOM 868 O O . LEU A 1 117 ? 7.82 -4.84 -14.203 1 91.69 117 LEU A O 1
ATOM 872 N N . ARG A 1 118 ? 9.094 -3.305 -13.18 1 93.88 118 ARG A N 1
ATOM 873 C CA . ARG A 1 118 ? 10.25 -4.188 -13.133 1 93.88 118 ARG A CA 1
ATOM 874 C C . ARG A 1 118 ? 9.961 -5.438 -12.312 1 93.88 118 ARG A C 1
ATOM 876 O O . ARG A 1 118 ? 10.359 -6.539 -12.688 1 93.88 118 ARG A O 1
ATOM 883 N N . LYS A 1 119 ? 9.328 -5.211 -11.25 1 95.75 119 LYS A N 1
ATOM 884 C CA . LYS A 1 119 ? 8.969 -6.336 -10.383 1 95.75 119 LYS A CA 1
ATOM 885 C C . LYS A 1 119 ? 8.039 -7.309 -11.109 1 95.75 119 LYS A C 1
ATOM 887 O O . LYS A 1 119 ? 8.18 -8.523 -10.977 1 95.75 119 LYS A O 1
ATOM 892 N N . LEU A 1 120 ? 7.094 -6.816 -11.812 1 93.5 120 LEU A N 1
ATOM 893 C CA . LEU A 1 120 ? 6.191 -7.656 -12.594 1 93.5 120 LEU A CA 1
ATOM 894 C C . LEU A 1 120 ? 6.961 -8.477 -13.625 1 93.5 120 LEU A C 1
ATOM 896 O O . LEU A 1 120 ? 6.691 -9.664 -13.812 1 93.5 120 LEU A O 1
ATOM 900 N N . ASP A 1 121 ? 7.863 -7.848 -14.297 1 93.5 121 ASP A N 1
ATOM 901 C CA . ASP A 1 121 ? 8.711 -8.555 -15.258 1 93.5 121 ASP A CA 1
ATOM 902 C C . ASP A 1 121 ? 9.5 -9.672 -14.578 1 93.5 121 ASP A C 1
ATOM 904 O O . ASP A 1 121 ? 9.602 -10.781 -15.109 1 93.5 121 ASP A O 1
ATOM 908 N N . ARG A 1 122 ? 10.055 -9.375 -13.469 1 95.31 122 ARG A N 1
ATOM 909 C CA . ARG A 1 122 ? 10.789 -10.383 -12.711 1 95.31 122 ARG A CA 1
ATOM 910 C C . ARG A 1 122 ? 9.883 -11.539 -12.305 1 95.31 122 ARG A C 1
ATOM 912 O O . ARG A 1 122 ? 10.281 -12.703 -12.391 1 95.31 122 ARG A O 1
ATOM 919 N N . ASN A 1 123 ? 8.695 -11.211 -11.867 1 94.12 123 ASN A N 1
ATOM 920 C CA . ASN A 1 123 ? 7.734 -12.242 -11.492 1 94.12 123 ASN A CA 1
ATOM 921 C C . ASN A 1 123 ? 7.367 -13.125 -12.68 1 94.12 123 ASN A C 1
ATOM 923 O O . ASN A 1 123 ? 7.184 -14.336 -12.523 1 94.12 123 ASN A O 1
ATOM 927 N N . ARG A 1 124 ? 7.266 -12.516 -13.797 1 93.56 124 ARG A N 1
ATOM 928 C CA . ARG A 1 124 ? 6.957 -13.281 -15 1 93.56 124 ARG A CA 1
ATOM 929 C C . ARG A 1 124 ? 8.047 -14.305 -15.289 1 93.56 124 ARG A C 1
ATOM 931 O O . ARG A 1 124 ? 7.754 -15.438 -15.68 1 93.56 124 ARG A O 1
ATOM 938 N N . ALA A 1 125 ? 9.219 -13.914 -15.133 1 93.38 125 ALA A N 1
ATOM 939 C CA . ALA A 1 125 ? 10.352 -14.82 -15.359 1 93.38 125 ALA A CA 1
ATOM 940 C C . ALA A 1 125 ? 10.391 -15.914 -14.297 1 93.38 125 ALA A C 1
ATOM 942 O O . ALA A 1 125 ? 10.703 -17.062 -14.602 1 93.38 125 ALA A O 1
ATOM 943 N N . ARG A 1 126 ? 10.047 -15.594 -13.023 1 93.81 126 ARG A N 1
ATOM 944 C CA . ARG A 1 126 ? 10.133 -16.5 -11.891 1 93.81 126 ARG A CA 1
ATOM 945 C C . ARG A 1 126 ? 8.969 -17.484 -11.891 1 93.81 126 ARG A C 1
ATOM 947 O O . ARG A 1 126 ? 9.094 -18.609 -11.398 1 93.81 126 ARG A O 1
ATOM 954 N N . TYR A 1 127 ? 7.84 -17.031 -12.414 1 93.94 127 TYR A N 1
ATOM 955 C CA . TYR A 1 127 ? 6.625 -17.828 -12.445 1 93.94 127 TYR A CA 1
ATOM 956 C C . TYR A 1 127 ? 6.125 -18.016 -13.875 1 93.94 127 TYR A C 1
ATOM 958 O O . TYR A 1 127 ? 5.105 -17.438 -14.258 1 93.94 127 TYR A O 1
ATOM 966 N N . PRO A 1 128 ? 6.793 -18.938 -14.594 1 92.81 128 PRO A N 1
ATOM 967 C CA . PRO A 1 128 ? 6.305 -19.188 -15.953 1 92.81 128 PRO A CA 1
ATOM 968 C C . PRO A 1 128 ? 4.859 -19.688 -15.977 1 92.81 128 PRO A C 1
ATOM 970 O O . PRO A 1 128 ? 4.492 -20.562 -15.203 1 92.81 128 PRO A O 1
ATOM 973 N N . ALA A 1 129 ? 4.09 -19.062 -16.891 1 92.25 129 ALA A N 1
ATOM 974 C CA . ALA A 1 129 ? 2.65 -19.297 -16.906 1 92.25 129 ALA A CA 1
ATOM 975 C C . ALA A 1 129 ? 2.334 -20.781 -17.062 1 92.25 129 ALA A C 1
ATOM 977 O O . ALA A 1 129 ? 1.408 -21.297 -16.422 1 92.25 129 ALA A O 1
ATOM 978 N N . ASP A 1 130 ? 3.074 -21.469 -17.828 1 91.56 130 ASP A N 1
ATOM 979 C CA . ASP A 1 130 ? 2.807 -22.859 -18.125 1 91.56 130 ASP A CA 1
ATOM 980 C C . ASP A 1 130 ? 3.104 -23.75 -16.922 1 91.56 130 ASP A C 1
ATOM 982 O O . ASP A 1 130 ? 2.402 -24.734 -16.672 1 91.56 130 ASP A O 1
ATOM 986 N N . ARG A 1 131 ? 4.027 -23.359 -16.125 1 91.38 131 ARG A N 1
ATOM 987 C CA . ARG A 1 131 ? 4.438 -24.203 -14.992 1 91.38 131 ARG A CA 1
ATOM 988 C C . ARG A 1 131 ? 3.695 -23.797 -13.719 1 91.38 131 ARG A C 1
ATOM 990 O O . ARG A 1 131 ? 3.381 -24.656 -12.891 1 91.38 131 ARG A O 1
ATOM 997 N N . ALA A 1 132 ? 3.373 -22.609 -13.664 1 91.69 132 ALA A N 1
ATOM 998 C CA . ALA A 1 132 ? 2.83 -22.094 -12.406 1 91.69 132 ALA A CA 1
ATOM 999 C C . ALA A 1 132 ? 1.305 -22.047 -12.445 1 91.69 132 ALA A C 1
ATOM 1001 O O . ALA A 1 132 ? 0.661 -21.688 -11.461 1 91.69 132 ALA A O 1
ATOM 1002 N N . HIS A 1 133 ? 0.742 -22.406 -13.516 1 92.69 133 HIS A N 1
ATOM 1003 C CA . HIS A 1 133 ? -0.706 -22.297 -13.664 1 92.69 133 HIS A CA 1
ATOM 1004 C C . HIS A 1 133 ? -1.425 -23.125 -12.594 1 92.69 133 HIS A C 1
ATOM 1006 O O . HIS A 1 133 ? -1.182 -24.328 -12.461 1 92.69 133 HIS A O 1
ATOM 1012 N N . GLY A 1 134 ? -2.199 -22.469 -11.859 1 91.06 134 GLY A N 1
ATOM 1013 C CA . GLY A 1 134 ? -3.029 -23.109 -10.859 1 91.06 134 GLY A CA 1
ATOM 1014 C C . GLY A 1 134 ? -2.24 -23.609 -9.656 1 91.06 134 GLY A C 1
ATOM 1015 O O . GLY A 1 134 ? -2.73 -24.422 -8.875 1 91.06 134 GLY A O 1
ATOM 1016 N N . SER A 1 135 ? -1.057 -23.172 -9.57 1 89.06 135 SER A N 1
ATOM 1017 C CA . SER A 1 135 ? -0.203 -23.641 -8.477 1 89.06 135 SER A CA 1
ATOM 1018 C C . SER A 1 135 ? 0.141 -22.5 -7.523 1 89.06 135 SER A C 1
ATOM 1020 O O . SER A 1 135 ? 0.44 -21.391 -7.961 1 89.06 135 SER A O 1
ATOM 1022 N N . ALA A 1 136 ? 0.132 -22.734 -6.262 1 87.62 136 ALA A N 1
ATOM 1023 C CA . ALA A 1 136 ? 0.455 -21.734 -5.25 1 87.62 136 ALA A CA 1
ATOM 1024 C C . ALA A 1 136 ? 1.896 -21.891 -4.77 1 87.62 136 ALA A C 1
ATOM 1026 O O . ALA A 1 136 ? 2.291 -21.281 -3.773 1 87.62 136 ALA A O 1
ATOM 1027 N N . ARG A 1 137 ? 2.576 -22.672 -5.414 1 86.38 137 ARG A N 1
ATOM 1028 C CA . ARG A 1 137 ? 3.941 -22.953 -4.977 1 86.38 137 ARG A CA 1
ATOM 1029 C C . ARG A 1 137 ? 4.848 -21.75 -5.223 1 86.38 137 ARG A C 1
ATOM 1031 O O . ARG A 1 137 ? 4.621 -20.969 -6.148 1 86.38 137 ARG A O 1
ATOM 1038 N N . LYS A 1 138 ? 5.871 -21.703 -4.445 1 90.19 138 LYS A N 1
ATOM 1039 C CA . LYS A 1 138 ? 6.867 -20.641 -4.59 1 90.19 138 LYS A CA 1
ATOM 1040 C C . LYS A 1 138 ? 7.762 -20.891 -5.801 1 90.19 138 LYS A C 1
ATOM 1042 O O . LYS A 1 138 ? 7.953 -22.047 -6.211 1 90.19 138 LYS A O 1
ATOM 1047 N N . TYR A 1 139 ? 8.312 -19.781 -6.297 1 89 139 TYR A N 1
ATOM 1048 C CA . TYR A 1 139 ? 9.07 -19.828 -7.547 1 89 139 TYR A CA 1
ATOM 1049 C C . TYR A 1 139 ? 10.266 -20.75 -7.434 1 89 139 TYR A C 1
ATOM 1051 O O . TYR A 1 139 ? 10.758 -21.266 -8.445 1 89 139 TYR A O 1
ATOM 1059 N N . THR A 1 140 ? 10.773 -20.953 -6.207 1 86.06 140 THR A N 1
ATOM 1060 C CA . THR A 1 140 ? 11.914 -21.844 -6.035 1 86.06 140 THR A CA 1
ATOM 1061 C C . THR A 1 140 ? 11.586 -23.25 -6.551 1 86.06 140 THR A C 1
ATOM 1063 O O . THR A 1 140 ? 12.484 -24 -6.926 1 86.06 140 THR A O 1
ATOM 1066 N N . HIS A 1 141 ? 10.352 -23.562 -6.59 1 85.31 141 HIS A N 1
ATOM 1067 C CA . HIS A 1 141 ? 9.891 -24.844 -7.117 1 85.31 141 HIS A CA 1
ATOM 1068 C C . HIS A 1 141 ? 10.109 -24.922 -8.625 1 85.31 141 HIS A C 1
ATOM 1070 O O . HIS A 1 141 ? 10.305 -26.016 -9.164 1 85.31 141 HIS A O 1
ATOM 1076 N N . TYR A 1 142 ? 10.18 -23.922 -9.219 1 84.06 142 TYR A N 1
ATOM 1077 C CA . TYR A 1 142 ? 10.234 -23.906 -10.68 1 84.06 142 TYR A CA 1
ATOM 1078 C C . TYR A 1 142 ? 11.664 -23.688 -11.164 1 84.06 142 TYR A C 1
ATOM 1080 O O . TYR A 1 142 ? 11.93 -23.734 -12.367 1 84.06 142 TYR A O 1
ATOM 1088 N N . GLN A 1 143 ? 12.461 -23.188 -10.273 1 75.69 143 GLN A N 1
ATOM 1089 C CA . GLN A 1 143 ? 13.852 -22.953 -10.641 1 75.69 143 GLN A CA 1
ATOM 1090 C C . GLN A 1 143 ? 14.656 -24.25 -10.641 1 75.69 143 GLN A C 1
ATOM 1092 O O . GLN A 1 143 ? 15.734 -24.328 -11.234 1 75.69 143 GLN A O 1
ATOM 1097 N N . ALA A 1 144 ? 14.219 -25.359 -9.906 1 63.47 144 ALA A N 1
ATOM 1098 C CA . ALA A 1 144 ? 15.023 -26.562 -9.945 1 63.47 144 ALA A CA 1
ATOM 1099 C C . ALA A 1 144 ? 15.055 -27.156 -11.352 1 63.47 144 ALA A C 1
ATOM 1101 O O . ALA A 1 144 ? 14.008 -27.312 -11.984 1 63.47 144 ALA A O 1
ATOM 1102 N N . GLY A 1 145 ? 15.844 -26.828 -12.094 1 52.5 145 GLY A N 1
ATOM 1103 C CA . GLY A 1 145 ? 16.094 -27.5 -13.352 1 52.5 145 GLY A CA 1
ATOM 1104 C C . GLY A 1 145 ? 15.906 -29.016 -13.266 1 52.5 145 GLY A C 1
ATOM 1105 O O . GLY A 1 145 ? 15.797 -29.562 -12.172 1 52.5 145 GLY A O 1
ATOM 1106 N N . PRO A 1 146 ? 15.555 -29.766 -14.367 1 48.5 146 PRO A N 1
ATOM 1107 C CA . PRO A 1 146 ? 15.383 -31.203 -14.477 1 48.5 146 PRO A CA 1
ATOM 1108 C C . PRO A 1 146 ? 16.406 -31.984 -13.664 1 48.5 146 PRO A C 1
ATOM 1110 O O . PRO A 1 146 ? 16.344 -33.219 -13.578 1 48.5 146 PRO A O 1
ATOM 1113 N N . THR A 1 147 ? 17.438 -31.406 -13.281 1 47.12 147 THR A N 1
ATOM 1114 C CA . THR A 1 147 ? 18.5 -32.281 -12.781 1 47.12 147 THR A CA 1
ATOM 1115 C C . THR A 1 147 ? 18.125 -32.875 -11.43 1 47.12 147 THR A C 1
ATOM 1117 O O . THR A 1 147 ? 18.562 -33.969 -11.094 1 47.12 147 THR A O 1
ATOM 1120 N N . ASP A 1 148 ? 17.438 -32.094 -10.578 1 45.5 148 ASP A N 1
ATOM 1121 C CA . ASP A 1 148 ? 17.312 -32.625 -9.227 1 45.5 148 ASP A CA 1
ATOM 1122 C C . ASP A 1 148 ? 16.141 -33.625 -9.125 1 45.5 148 ASP A C 1
ATOM 1124 O O . ASP A 1 148 ? 15.922 -34.219 -8.07 1 45.5 148 ASP A O 1
ATOM 1128 N N . ALA A 1 149 ? 15.234 -33.75 -10 1 42.84 149 ALA A N 1
ATOM 1129 C CA . ALA A 1 149 ? 14.242 -34.812 -9.992 1 42.84 149 ALA A CA 1
ATOM 1130 C C . ALA A 1 149 ? 14.906 -36.188 -10.172 1 42.84 149 ALA A C 1
ATOM 1132 O O . ALA A 1 149 ? 14.344 -37.219 -9.781 1 42.84 149 ALA A O 1
ATOM 1133 N N . GLN A 1 150 ? 16 -36.25 -10.883 1 41.19 150 GLN A N 1
ATOM 1134 C CA . GLN A 1 150 ? 16.656 -37.562 -11.078 1 41.19 150 GLN A CA 1
ATOM 1135 C C . GLN A 1 150 ? 17.312 -38.031 -9.789 1 41.19 150 GLN A C 1
ATOM 1137 O O . GLN A 1 150 ? 17.609 -39.219 -9.648 1 41.19 150 GLN A O 1
ATOM 1142 N N . ARG A 1 151 ? 17.781 -37.125 -8.945 1 42.12 151 ARG A N 1
ATOM 1143 C CA . ARG A 1 151 ? 18.578 -37.656 -7.848 1 42.12 151 ARG A CA 1
ATOM 1144 C C . ARG A 1 151 ? 17.703 -38.281 -6.781 1 42.12 151 ARG A C 1
ATOM 1146 O O . ARG A 1 151 ? 18.172 -39.062 -5.949 1 42.12 151 ARG A O 1
ATOM 1153 N N . ARG A 1 152 ? 16.453 -37.812 -6.648 1 41.34 152 ARG A N 1
ATOM 1154 C CA . ARG A 1 152 ? 15.742 -38.344 -5.488 1 41.34 152 ARG A CA 1
ATOM 1155 C C . ARG A 1 152 ? 15.227 -39.75 -5.762 1 41.34 152 ARG A C 1
ATOM 1157 O O . ARG A 1 152 ? 14.688 -40.406 -4.867 1 41.34 152 ARG A O 1
ATOM 1164 N N . ASP A 1 153 ? 15 -39.969 -6.957 1 37.12 153 ASP A N 1
ATOM 1165 C CA . ASP A 1 153 ? 14.508 -41.312 -7.148 1 37.12 153 ASP A CA 1
ATOM 1166 C C . ASP A 1 153 ? 15.625 -42.344 -6.961 1 37.12 153 ASP A C 1
ATOM 1168 O O . ASP A 1 153 ? 16.109 -42.938 -7.93 1 37.12 153 ASP A O 1
ATOM 1172 N N . GLY A 1 154 ? 16.688 -41.906 -6.258 1 35.22 154 GLY A N 1
ATOM 1173 C CA . GLY A 1 154 ? 17.562 -43.031 -5.992 1 35.22 154 GLY A CA 1
ATOM 1174 C C . GLY A 1 154 ? 16.828 -44.219 -5.406 1 35.22 154 GLY A C 1
ATOM 1175 O O . GLY A 1 154 ? 15.727 -44.094 -4.875 1 35.22 154 GLY A O 1
ATOM 1176 N N . PRO A 1 155 ? 17.172 -45.375 -5.871 1 37.75 155 PRO A N 1
ATOM 1177 C CA . PRO A 1 155 ? 16.578 -46.656 -5.469 1 37.75 155 PRO A CA 1
ATOM 1178 C C . PRO A 1 155 ? 16.406 -46.781 -3.957 1 37.75 155 PRO A C 1
ATOM 1180 O O . PRO A 1 155 ? 17.281 -46.375 -3.193 1 37.75 155 PRO A O 1
ATOM 1183 N N . THR A 1 156 ? 15.266 -46.281 -3.428 1 33.59 156 THR A N 1
ATOM 1184 C CA . THR A 1 156 ? 14.914 -46.656 -2.062 1 33.59 156 THR A CA 1
ATOM 1185 C C . THR A 1 156 ? 15.336 -48.094 -1.768 1 33.59 156 THR A C 1
ATOM 1187 O O . THR A 1 156 ? 14.977 -49.031 -2.506 1 33.59 156 THR A O 1
ATOM 1190 N N . ASP A 1 157 ? 16.562 -48.25 -1.286 1 32.66 157 ASP A N 1
ATOM 1191 C CA . ASP A 1 157 ? 17.062 -49.5 -0.775 1 32.66 157 ASP A CA 1
ATOM 1192 C C . ASP A 1 157 ? 16.031 -50.219 0.096 1 32.66 157 ASP A C 1
ATOM 1194 O O . ASP A 1 157 ? 15.57 -49.656 1.096 1 32.66 157 ASP A O 1
ATOM 1198 N N . THR A 1 158 ? 15.133 -50.906 -0.512 1 31.59 158 THR A N 1
ATOM 1199 C CA . THR A 1 158 ? 14.203 -51.844 0.107 1 31.59 158 THR A CA 1
ATOM 1200 C C . THR A 1 158 ? 14.938 -52.781 1.061 1 31.59 158 THR A C 1
ATOM 1202 O O . THR A 1 158 ? 15.539 -53.781 0.63 1 31.59 158 THR A O 1
ATOM 1205 N N . CYS A 1 159 ? 15.875 -52.219 1.973 1 27.33 159 CYS A N 1
ATOM 1206 C CA . CYS A 1 159 ? 16.453 -53.156 2.943 1 27.33 159 CYS A CA 1
ATOM 1207 C C . CYS A 1 159 ? 15.367 -53.781 3.803 1 27.33 159 CYS A C 1
ATOM 1209 O O . CYS A 1 159 ? 14.742 -53.094 4.621 1 27.33 159 CYS A O 1
ATOM 1211 N N . CYS A 1 160 ? 14.523 -54.594 3.184 1 30.09 160 CYS A N 1
ATOM 1212 C CA . CYS A 1 160 ? 13.68 -55.531 3.93 1 30.09 160 CYS A CA 1
ATOM 1213 C C . CYS A 1 160 ? 14.492 -56.25 4.988 1 30.09 160 CYS A C 1
ATOM 1215 O O . CYS A 1 160 ? 15.461 -56.938 4.668 1 30.09 160 CYS A O 1
ATOM 1217 N N . PRO A 1 161 ? 14.75 -55.562 6.121 1 25.78 161 PRO A N 1
ATOM 1218 C CA . PRO A 1 161 ? 15.344 -56.438 7.117 1 25.78 161 PRO A CA 1
ATOM 1219 C C . PRO A 1 161 ? 14.539 -57.719 7.309 1 25.78 161 PRO A C 1
ATOM 1221 O O . PRO A 1 161 ? 13.32 -57.719 7.125 1 25.78 161 PRO A O 1
ATOM 1224 N N . GLN A 1 162 ? 15.055 -58.844 6.859 1 25.22 162 GLN A N 1
ATOM 1225 C CA . GLN A 1 162 ? 14.695 -60.25 7.098 1 25.22 162 GLN A CA 1
ATOM 1226 C C . GLN A 1 162 ? 14.531 -60.531 8.586 1 25.22 162 GLN A C 1
ATOM 1228 O O . GLN A 1 162 ? 14.148 -61.625 8.984 1 25.22 162 GLN A O 1
ATOM 1233 N N . ASP A 1 163 ? 13.766 -59.688 9.391 1 22.67 163 ASP A N 1
ATOM 1234 C CA . ASP A 1 163 ? 13.352 -60.5 10.531 1 22.67 163 ASP A CA 1
ATOM 1235 C C . ASP A 1 163 ? 12.211 -61.438 10.156 1 22.67 163 ASP A C 1
ATOM 1237 O O . ASP A 1 163 ? 11.344 -61.062 9.352 1 22.67 163 ASP A O 1
ATOM 1241 N N . ARG B 1 1 ? 60.219 29.078 2.725 1 27.02 1 ARG B N 1
ATOM 1242 C CA . ARG B 1 1 ? 59.344 29.359 1.6 1 27.02 1 ARG B CA 1
ATOM 1243 C C . ARG B 1 1 ? 58.25 28.312 1.493 1 27.02 1 ARG B C 1
ATOM 1245 O O . ARG B 1 1 ? 58.5 27.156 1.159 1 27.02 1 ARG B O 1
ATOM 1252 N N . ALA B 1 2 ? 57.281 28.281 2.51 1 28.02 2 ALA B N 1
ATOM 1253 C CA . ALA B 1 2 ? 56.219 27.469 3.045 1 28.02 2 ALA B CA 1
ATOM 1254 C C . ALA B 1 2 ? 55.062 27.344 2.043 1 28.02 2 ALA B C 1
ATOM 1256 O O . ALA B 1 2 ? 54.312 28.297 1.848 1 28.02 2 ALA B O 1
ATOM 1257 N N . GLY B 1 3 ? 55.375 26.953 0.771 1 27.55 3 GLY B N 1
ATOM 1258 C CA . GLY B 1 3 ? 54.375 26.953 -0.284 1 27.55 3 GLY B CA 1
ATOM 1259 C C . GLY B 1 3 ? 53.188 26.062 0.014 1 27.55 3 GLY B C 1
ATOM 1260 O O . GLY B 1 3 ? 53.312 24.828 0.013 1 27.55 3 GLY B O 1
ATOM 1261 N N . GLY B 1 4 ? 52.375 26.391 1.036 1 28.97 4 GLY B N 1
ATOM 1262 C CA . GLY B 1 4 ? 51.188 25.641 1.474 1 28.97 4 GLY B CA 1
ATOM 1263 C C . GLY B 1 4 ? 50.156 25.469 0.381 1 28.97 4 GLY B C 1
ATOM 1264 O O . GLY B 1 4 ? 49.688 26.453 -0.19 1 28.97 4 GLY B O 1
ATOM 1265 N N . GLY B 1 5 ? 50.312 24.453 -0.497 1 29.66 5 GLY B N 1
ATOM 1266 C CA . GLY B 1 5 ? 49.375 24.125 -1.561 1 29.66 5 GLY B CA 1
ATOM 1267 C C . GLY B 1 5 ? 47.969 23.906 -1.064 1 29.66 5 GLY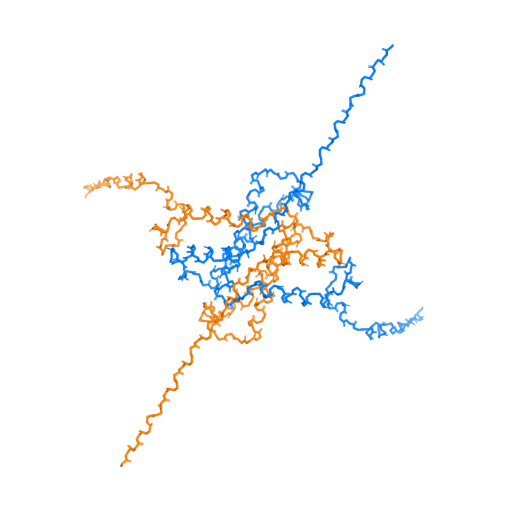 B C 1
ATOM 1268 O O . GLY B 1 5 ? 47.719 23.094 -0.166 1 29.66 5 GLY B O 1
ATOM 1269 N N . ALA B 1 6 ? 47.125 24.969 -1.021 1 33.91 6 ALA B N 1
ATOM 1270 C CA . ALA B 1 6 ? 45.688 24.938 -0.771 1 33.91 6 ALA B CA 1
ATOM 1271 C C . ALA B 1 6 ? 45 23.938 -1.686 1 33.91 6 ALA B C 1
ATOM 1273 O O . ALA B 1 6 ? 45.125 24.016 -2.91 1 33.91 6 ALA B O 1
ATOM 1274 N N . GLY B 1 7 ? 45 22.688 -1.32 1 27.62 7 GLY B N 1
ATOM 1275 C CA . GLY B 1 7 ? 44.219 21.688 -2.033 1 27.62 7 GLY B CA 1
ATOM 1276 C C . GLY B 1 7 ? 42.781 22.078 -2.229 1 27.62 7 GLY B C 1
ATOM 1277 O O . GLY B 1 7 ? 42.125 22.516 -1.285 1 27.62 7 GLY B O 1
ATOM 1278 N N . ALA B 1 8 ? 42.406 22.578 -3.449 1 32.22 8 ALA B N 1
ATOM 1279 C CA . ALA B 1 8 ? 41.062 22.906 -3.912 1 32.22 8 ALA B CA 1
ATOM 1280 C C . ALA B 1 8 ? 40.094 21.766 -3.6 1 32.22 8 ALA B C 1
ATOM 1282 O O . ALA B 1 8 ? 40.375 20.594 -3.855 1 32.22 8 ALA B O 1
ATOM 1283 N N . VAL B 1 9 ? 39.375 21.891 -2.51 1 34.25 9 VAL B N 1
ATOM 1284 C CA . VAL B 1 9 ? 38.219 21.047 -2.17 1 34.25 9 VAL B CA 1
ATOM 1285 C C . VAL B 1 9 ? 37.312 20.938 -3.371 1 34.25 9 VAL B C 1
ATOM 1287 O O . VAL B 1 9 ? 37 21.938 -4.027 1 34.25 9 VAL B O 1
ATOM 1290 N N . GLY B 1 10 ? 37.406 19.844 -4.129 1 29.48 10 GLY B N 1
ATOM 1291 C CA . GLY B 1 10 ? 36.531 19.469 -5.219 1 29.48 10 GLY B CA 1
ATOM 1292 C C . GLY B 1 10 ? 35.062 19.75 -4.926 1 29.48 10 GLY B C 1
ATOM 1293 O O . GLY B 1 10 ? 34.594 19.547 -3.805 1 29.48 10 GLY B O 1
ATOM 1294 N N . ALA B 1 11 ? 34.438 20.719 -5.645 1 33.59 11 ALA B N 1
ATOM 1295 C CA . ALA B 1 11 ? 33.031 21.062 -5.707 1 33.59 11 ALA B CA 1
ATOM 1296 C C . ALA B 1 11 ? 32.156 19.797 -5.746 1 33.59 11 ALA B C 1
ATOM 1298 O O . ALA B 1 11 ? 32.438 18.875 -6.512 1 33.59 11 ALA B O 1
ATOM 1299 N N . GLY B 1 12 ? 31.688 19.344 -4.586 1 32.03 12 GLY B N 1
ATOM 1300 C CA . GLY B 1 12 ? 30.688 18.281 -4.492 1 32.03 12 GLY B CA 1
ATOM 1301 C C . GLY B 1 12 ? 29.656 18.359 -5.598 1 32.03 12 GLY B C 1
ATOM 1302 O O . GLY B 1 12 ? 29.141 19.422 -5.914 1 32.03 12 GLY B O 1
ATOM 1303 N N . GLY B 1 13 ? 29.812 17.531 -6.645 1 33.12 13 GLY B N 1
ATOM 1304 C CA . GLY B 1 13 ? 28.859 17.422 -7.738 1 33.12 13 GLY B CA 1
ATOM 1305 C C . GLY B 1 13 ? 27.422 17.453 -7.281 1 33.12 13 GLY B C 1
ATOM 1306 O O . GLY B 1 13 ? 27.125 17.156 -6.121 1 33.12 13 GLY B O 1
ATOM 1307 N N . PRO B 1 14 ? 26.578 18.203 -7.977 1 31.19 14 PRO B N 1
ATOM 1308 C CA . PRO B 1 14 ? 25.156 18.344 -7.648 1 31.19 14 PRO B CA 1
ATOM 1309 C C . PRO B 1 14 ? 24.484 16.984 -7.395 1 31.19 14 PRO B C 1
ATOM 1311 O O . PRO B 1 14 ? 24.922 15.969 -7.926 1 31.19 14 PRO B O 1
ATOM 1314 N N . ALA B 1 15 ? 24.031 16.719 -6.254 1 33.53 15 ALA B N 1
ATOM 1315 C CA . ALA B 1 15 ? 23.188 15.578 -5.902 1 33.53 15 ALA B CA 1
ATOM 1316 C C . ALA B 1 15 ? 22.25 15.227 -7.043 1 33.53 15 ALA B C 1
ATOM 1318 O O . ALA B 1 15 ? 21.562 16.109 -7.578 1 33.53 15 ALA B O 1
ATOM 1319 N N . ALA B 1 16 ? 22.469 14.289 -7.918 1 33.34 16 ALA B N 1
ATOM 1320 C CA . ALA B 1 16 ? 21.609 13.758 -8.969 1 33.34 16 ALA B CA 1
ATOM 1321 C C . ALA B 1 16 ? 20.156 13.688 -8.5 1 33.34 16 ALA B C 1
ATOM 1323 O O . ALA B 1 16 ? 19.844 13.055 -7.48 1 33.34 16 ALA B O 1
ATOM 1324 N N . HIS B 1 17 ? 19.344 14.719 -8.625 1 35.03 17 HIS B N 1
ATOM 1325 C CA . HIS B 1 17 ? 17.906 14.656 -8.438 1 35.03 17 HIS B CA 1
ATOM 1326 C C . HIS B 1 17 ? 17.312 13.445 -9.148 1 35.03 17 HIS B C 1
ATOM 1328 O O . HIS B 1 17 ? 17.484 13.281 -10.359 1 35.03 17 HIS B O 1
ATOM 1334 N N . THR B 1 18 ? 17.406 12.328 -8.68 1 37.62 18 THR B N 1
ATOM 1335 C CA . THR B 1 18 ? 16.688 11.227 -9.305 1 37.62 18 THR B CA 1
ATOM 1336 C C . THR B 1 18 ? 15.383 11.719 -9.914 1 37.62 18 THR B C 1
ATOM 1338 O O . THR B 1 18 ? 14.578 12.367 -9.234 1 37.62 18 THR B O 1
ATOM 1341 N N . CYS B 1 19 ? 15.445 12.133 -11.148 1 36.31 19 CYS B N 1
ATOM 1342 C CA . CYS B 1 19 ? 14.312 12.539 -11.977 1 36.31 19 CYS B CA 1
ATOM 1343 C C . CYS B 1 19 ? 13.148 11.57 -11.812 1 36.31 19 CYS B C 1
ATOM 1345 O O . CYS B 1 19 ? 13.273 10.383 -12.109 1 36.31 19 CYS B O 1
ATOM 1347 N N . LEU B 1 20 ? 12.398 11.656 -10.789 1 43.53 20 LEU B N 1
ATOM 1348 C CA . LEU B 1 20 ? 11.117 10.969 -10.734 1 43.53 20 LEU B CA 1
ATOM 1349 C C . LEU B 1 20 ? 10.391 11.062 -12.07 1 43.53 20 LEU B C 1
ATOM 1351 O O . LEU B 1 20 ? 10.125 12.164 -12.562 1 43.53 20 LEU B O 1
ATOM 1355 N N . THR B 1 21 ? 10.695 10.227 -13.008 1 42.78 21 THR B N 1
ATOM 1356 C CA . THR B 1 21 ? 9.984 10.227 -14.281 1 42.78 21 THR B CA 1
ATOM 1357 C C . THR B 1 21 ? 8.5 10.516 -14.078 1 42.78 21 THR B C 1
ATOM 1359 O O . THR B 1 21 ? 7.883 9.992 -13.148 1 42.78 21 THR B O 1
ATOM 1362 N N . PRO B 1 22 ? 8.078 11.508 -14.594 1 43.28 22 PRO B N 1
ATOM 1363 C CA . PRO B 1 22 ? 6.652 11.828 -14.555 1 43.28 22 PRO B CA 1
ATOM 1364 C C . PRO B 1 22 ? 5.77 10.664 -14.992 1 43.28 22 PRO B C 1
ATOM 1366 O O . PRO B 1 22 ? 4.688 10.875 -15.539 1 43.28 22 PRO B O 1
ATOM 1369 N N . ALA B 1 23 ? 6.301 9.523 -15.047 1 45.5 23 ALA B N 1
ATOM 1370 C CA . ALA B 1 23 ? 5.441 8.438 -15.508 1 45.5 23 ALA B CA 1
ATOM 1371 C C . ALA B 1 23 ? 4.352 8.125 -14.492 1 45.5 23 ALA B C 1
ATOM 1373 O O . ALA B 1 23 ? 4.598 8.156 -13.281 1 45.5 23 ALA B O 1
ATOM 1374 N N . PRO B 1 24 ? 3.205 8.07 -14.969 1 47.25 24 PRO B N 1
ATOM 1375 C CA . PRO B 1 24 ? 2.068 7.812 -14.078 1 47.25 24 PRO B CA 1
ATOM 1376 C C . PRO B 1 24 ? 2.258 6.559 -13.227 1 47.25 24 PRO B C 1
ATOM 1378 O O . PRO B 1 24 ? 2.805 5.562 -13.703 1 47.25 24 PRO B O 1
ATOM 1381 N N . LEU B 1 25 ? 2.668 6.77 -11.945 1 50.38 25 LEU B N 1
ATOM 1382 C CA . LEU B 1 25 ? 2.945 5.664 -11.039 1 50.38 25 LEU B CA 1
ATOM 1383 C C . LEU B 1 25 ? 2.291 4.379 -11.531 1 50.38 25 LEU B C 1
ATOM 1385 O O . LEU B 1 25 ? 2.912 3.312 -11.508 1 50.38 25 LEU B O 1
ATOM 1389 N N . PHE B 1 26 ? 0.788 4.324 -11.656 1 52.06 26 PHE B N 1
ATOM 1390 C CA . PHE B 1 26 ? 0.113 3.105 -12.094 1 52.06 26 PHE B CA 1
ATOM 1391 C C . PHE B 1 26 ? -0.664 3.346 -13.383 1 52.06 26 PHE B C 1
ATOM 1393 O O . PHE B 1 26 ? -1.776 3.875 -13.352 1 52.06 26 PHE B O 1
ATOM 1400 N N . SER B 1 27 ? 0.029 3.477 -14.43 1 55.06 27 SER B N 1
ATOM 1401 C CA . SER B 1 27 ? -0.683 3.572 -15.695 1 55.06 27 SER B CA 1
ATOM 1402 C C . SER B 1 27 ? -1.644 2.402 -15.883 1 55.06 27 SER B C 1
ATOM 1404 O O . SER B 1 27 ? -1.49 1.359 -15.242 1 55.06 27 SER B O 1
ATOM 1406 N N . LEU B 1 28 ? -2.879 2.695 -16.328 1 56.38 28 LEU B N 1
ATOM 1407 C CA . LEU B 1 28 ? -3.758 1.649 -16.844 1 56.38 28 LEU B CA 1
ATOM 1408 C C . LEU B 1 28 ? -2.957 0.418 -17.25 1 56.38 28 LEU B C 1
ATOM 1410 O O . LEU B 1 28 ? -3.4 -0.714 -17.047 1 56.38 28 LEU B O 1
ATOM 1414 N N . SER B 1 29 ? -1.737 0.742 -17.438 1 68.06 29 SER B N 1
ATOM 1415 C CA . SER B 1 29 ? -0.94 -0.324 -18.047 1 68.06 29 SER B CA 1
ATOM 1416 C C . SER B 1 29 ? -0.409 -1.281 -16.984 1 68.06 29 SER B C 1
ATOM 1418 O O . SER B 1 29 ? -0.442 -2.5 -17.156 1 68.06 29 SER B O 1
ATOM 1420 N N . SER B 1 30 ? -0.26 -0.687 -15.703 1 76.94 30 SER B N 1
ATOM 1421 C CA . SER B 1 30 ? 0.329 -1.606 -14.734 1 76.94 30 SER B CA 1
ATOM 1422 C C . SER B 1 30 ? -0.731 -2.508 -14.109 1 76.94 30 SER B C 1
ATOM 1424 O O . SER B 1 30 ? -0.483 -3.691 -13.867 1 76.94 30 SER B O 1
ATOM 1426 N N . ARG B 1 31 ? -1.938 -1.96 -13.898 1 82.69 31 ARG B N 1
ATOM 1427 C CA . ARG B 1 31 ? -3.045 -2.754 -13.367 1 82.69 31 ARG B CA 1
ATOM 1428 C C . ARG B 1 31 ? -3.451 -3.846 -14.352 1 82.69 31 ARG B C 1
ATOM 1430 O O . ARG B 1 31 ? -3.707 -4.984 -13.953 1 82.69 31 ARG B O 1
ATOM 1437 N N . GLN B 1 32 ? -3.52 -3.439 -15.562 1 86.19 32 GLN B N 1
ATOM 1438 C CA . GLN B 1 32 ? -3.883 -4.395 -16.609 1 86.19 32 GLN B CA 1
ATOM 1439 C C . GLN B 1 32 ? -2.83 -5.492 -16.734 1 86.19 32 GLN B C 1
ATOM 1441 O O . GLN B 1 32 ? -3.168 -6.668 -16.875 1 86.19 32 GLN B O 1
ATOM 1446 N N . LEU B 1 33 ? -1.603 -5.082 -16.734 1 88.31 33 LEU B N 1
ATOM 1447 C CA . LEU B 1 33 ? -0.515 -6.051 -16.828 1 88.31 33 LEU B CA 1
ATOM 1448 C C . LEU B 1 33 ? -0.548 -7.02 -15.648 1 88.31 33 LEU B C 1
ATOM 1450 O O . LEU B 1 33 ? -0.346 -8.219 -15.828 1 88.31 33 LEU B O 1
ATOM 1454 N N . GLN B 1 34 ? -0.794 -6.477 -14.508 1 90.19 34 GLN B N 1
ATOM 1455 C CA . GLN B 1 34 ? -0.888 -7.316 -13.32 1 90.19 34 GLN B CA 1
ATOM 1456 C C . GLN B 1 34 ? -2.062 -8.281 -13.422 1 90.19 34 GLN B C 1
ATOM 1458 O O . GLN B 1 34 ? -1.939 -9.461 -13.062 1 90.19 34 GLN B O 1
ATOM 1463 N N . ALA B 1 35 ? -3.193 -7.754 -13.875 1 89.06 35 ALA B N 1
ATOM 1464 C CA . ALA B 1 35 ? -4.371 -8.602 -14.047 1 89.06 35 ALA B CA 1
ATOM 1465 C C . ALA B 1 35 ? -4.094 -9.727 -15.039 1 89.06 35 ALA B C 1
ATOM 1467 O O . ALA B 1 35 ? -4.48 -10.875 -14.812 1 89.06 35 ALA B O 1
ATOM 1468 N N . GLU B 1 36 ? -3.465 -9.406 -16.078 1 91.56 36 GLU B N 1
ATOM 1469 C CA . GLU B 1 36 ? -3.094 -10.398 -17.078 1 91.56 36 GLU B CA 1
ATOM 1470 C C . GLU B 1 36 ? -2.129 -11.43 -16.5 1 91.56 36 GLU B C 1
ATOM 1472 O O . GLU B 1 36 ? -2.268 -12.625 -16.766 1 91.56 36 GLU B O 1
ATOM 1477 N N . PHE B 1 37 ? -1.167 -10.914 -15.766 1 93.31 37 PHE B N 1
ATOM 1478 C CA . PHE B 1 37 ? -0.197 -11.781 -15.109 1 93.31 37 PHE B CA 1
ATOM 1479 C C . PHE B 1 37 ? -0.899 -12.812 -14.234 1 93.31 37 PHE B C 1
ATOM 1481 O O . PHE B 1 37 ? -0.604 -14.008 -14.312 1 93.31 37 PHE B O 1
ATOM 1488 N N . VAL B 1 38 ? -1.851 -12.414 -13.461 1 93.38 38 VAL B N 1
ATOM 1489 C CA . VAL B 1 38 ? -2.596 -13.273 -12.547 1 93.38 38 VAL B CA 1
ATOM 1490 C C . VAL B 1 38 ? -3.479 -14.234 -13.336 1 93.38 38 VAL B C 1
ATOM 1492 O O . VAL B 1 38 ? -3.516 -15.43 -13.047 1 93.38 38 VAL B O 1
ATOM 1495 N N . ALA B 1 39 ? -4.121 -13.734 -14.375 1 93.44 39 ALA B N 1
ATOM 1496 C CA . ALA B 1 39 ? -5.051 -14.523 -15.18 1 93.44 39 ALA B CA 1
ATOM 1497 C C . ALA B 1 39 ? -4.32 -15.641 -15.93 1 93.44 39 ALA B C 1
ATOM 1499 O O . ALA B 1 39 ? -4.781 -16.781 -15.961 1 93.44 39 ALA B O 1
ATOM 1500 N N . GLU B 1 40 ? -3.215 -15.375 -16.484 1 94.94 40 GLU B N 1
ATOM 1501 C CA . GLU B 1 40 ? -2.43 -16.328 -17.25 1 94.94 40 GLU B CA 1
ATOM 1502 C C . GLU B 1 40 ? -1.999 -17.516 -16.391 1 94.94 40 GLU B C 1
ATOM 1504 O O . GLU B 1 40 ? -1.783 -18.609 -16.906 1 94.94 40 GLU B O 1
ATOM 1509 N N . ARG B 1 41 ? -1.976 -17.328 -15.148 1 95.31 41 ARG B N 1
ATOM 1510 C CA . ARG B 1 41 ? -1.461 -18.359 -14.258 1 95.31 41 ARG B CA 1
ATOM 1511 C C . ARG B 1 41 ? -2.582 -18.953 -13.414 1 95.31 41 ARG B C 1
ATOM 1513 O O . ARG B 1 41 ? -2.326 -19.766 -12.516 1 95.31 41 ARG B O 1
ATOM 1520 N N . GLY B 1 42 ? -3.805 -18.578 -13.672 1 93.81 42 GLY B N 1
ATOM 1521 C CA . GLY B 1 42 ? -4.957 -19.109 -12.969 1 93.81 42 GLY B CA 1
ATOM 1522 C C . GLY B 1 42 ? -4.926 -18.844 -11.477 1 93.81 42 GLY B C 1
ATOM 1523 O O . GLY B 1 42 ? -5.367 -19.672 -10.68 1 93.81 42 GLY B O 1
ATOM 1524 N N . TRP B 1 43 ? -4.363 -17.797 -11.07 1 93.44 43 TRP B N 1
ATOM 1525 C CA . TRP B 1 43 ? -4.156 -17.531 -9.648 1 93.44 43 TRP B CA 1
ATOM 1526 C C . TRP B 1 43 ? -5.371 -16.844 -9.039 1 93.44 43 TRP B C 1
ATOM 1528 O O . TRP B 1 43 ? -5.477 -16.719 -7.82 1 93.44 43 TRP B O 1
ATOM 1538 N N . GLY B 1 44 ? -6.301 -16.422 -9.836 1 91.69 44 GLY B N 1
ATOM 1539 C CA . GLY B 1 44 ? -7.52 -15.789 -9.344 1 91.69 44 GLY B CA 1
ATOM 1540 C C . GLY B 1 44 ? -8.211 -16.594 -8.266 1 91.69 44 GLY B C 1
ATOM 1541 O O . GLY B 1 44 ? -8.812 -16.031 -7.348 1 91.69 44 GLY B O 1
ATOM 1542 N N . GLN B 1 45 ? -8.172 -17.891 -8.383 1 91.69 45 GLN B N 1
ATOM 1543 C CA . GLN B 1 45 ? -8.836 -18.766 -7.434 1 91.69 45 GLN B CA 1
ATOM 1544 C C . GLN B 1 45 ? -8.211 -18.656 -6.047 1 91.69 45 GLN B C 1
ATOM 1546 O O . GLN B 1 45 ? -8.867 -18.922 -5.039 1 91.69 45 GLN B O 1
ATOM 1551 N N . PHE B 1 46 ? -6.918 -18.266 -5.969 1 92.62 46 PHE B N 1
ATOM 1552 C CA . PHE B 1 46 ? -6.219 -18.125 -4.695 1 92.62 46 PHE B CA 1
ATOM 1553 C C . PHE B 1 46 ? -6.312 -16.703 -4.176 1 92.62 46 PHE B C 1
ATOM 1555 O O . PHE B 1 46 ? -5.969 -16.422 -3.023 1 92.62 46 PHE B O 1
ATOM 1562 N N . HIS B 1 47 ? -6.781 -15.789 -5.023 1 93.38 47 HIS B N 1
ATOM 1563 C CA . HIS B 1 47 ? -6.723 -14.367 -4.703 1 93.38 47 HIS B CA 1
ATOM 1564 C C . HIS B 1 47 ? -8.031 -13.883 -4.098 1 93.38 47 HIS B C 1
ATOM 1566 O O . HIS B 1 47 ? -8.672 -12.969 -4.629 1 93.38 47 HIS B O 1
ATOM 1572 N N . GLN B 1 48 ? -8.289 -14.508 -2.887 1 96.31 48 GLN B N 1
ATOM 1573 C CA . GLN B 1 48 ? -9.375 -13.977 -2.07 1 96.31 48 GLN B CA 1
ATOM 1574 C C . GLN B 1 48 ? -8.914 -12.781 -1.248 1 96.31 48 GLN B C 1
ATOM 1576 O O . GLN B 1 48 ? -7.723 -12.656 -0.936 1 96.31 48 GLN B O 1
ATOM 1581 N N . PRO B 1 49 ? -9.836 -11.914 -0.882 1 98 49 PRO B N 1
ATOM 1582 C CA . PRO B 1 49 ? -9.453 -10.664 -0.217 1 98 49 PRO B CA 1
ATOM 1583 C C . PRO B 1 49 ? -8.625 -10.898 1.046 1 98 49 PRO B C 1
ATOM 1585 O O . PRO B 1 49 ? -7.59 -10.258 1.237 1 98 49 PRO B O 1
ATOM 1588 N N . ARG B 1 50 ? -8.969 -11.875 1.858 1 98.06 50 ARG B N 1
ATOM 1589 C CA . ARG B 1 50 ? -8.219 -12.086 3.094 1 98.06 50 ARG B CA 1
ATOM 1590 C C . ARG B 1 50 ? -6.832 -12.648 2.805 1 98.06 50 ARG B C 1
ATOM 1592 O O . ARG B 1 50 ? -5.871 -12.344 3.512 1 98.06 50 ARG B O 1
ATOM 1599 N N . ASN B 1 51 ? -6.758 -13.516 1.762 1 97.5 51 ASN B N 1
ATOM 1600 C CA . ASN B 1 51 ? -5.441 -14 1.364 1 97.5 51 ASN B CA 1
ATOM 1601 C C . ASN B 1 51 ? -4.539 -12.867 0.892 1 97.5 51 ASN B C 1
ATOM 1603 O O . ASN B 1 51 ? -3.373 -12.789 1.28 1 97.5 51 ASN B O 1
ATOM 1607 N N . LEU B 1 52 ? -5.082 -12.023 0.07 1 98.06 52 LEU B N 1
ATOM 1608 C CA . LEU B 1 52 ? -4.332 -10.883 -0.45 1 98.06 52 LEU B CA 1
ATOM 1609 C C . LEU B 1 52 ? -3.969 -9.914 0.67 1 98.06 52 LEU B C 1
ATOM 1611 O O . LEU B 1 52 ? -2.877 -9.344 0.672 1 98.06 52 LEU B O 1
ATOM 1615 N N . LEU B 1 53 ? -4.891 -9.75 1.611 1 98.69 53 LEU B N 1
ATOM 1616 C CA . LEU B 1 53 ? -4.613 -8.906 2.77 1 98.69 53 LEU B CA 1
ATOM 1617 C C . LEU B 1 53 ? -3.447 -9.461 3.58 1 98.69 53 LEU B C 1
ATOM 1619 O O . LEU B 1 53 ? -2.572 -8.711 4.012 1 98.69 53 LEU B O 1
ATOM 1623 N N . LEU B 1 54 ? -3.449 -10.766 3.797 1 98.31 54 LEU B N 1
ATOM 1624 C CA . LEU B 1 54 ? -2.342 -11.391 4.516 1 98.31 54 LEU B CA 1
ATOM 1625 C C . LEU B 1 54 ? -1.028 -11.195 3.768 1 98.31 54 LEU B C 1
ATOM 1627 O O . LEU B 1 54 ? 0.003 -10.906 4.383 1 98.31 54 LEU B O 1
ATOM 1631 N N . ALA B 1 55 ? -1.051 -11.375 2.451 1 98.25 55 ALA B N 1
ATOM 1632 C CA . ALA B 1 55 ? 0.137 -11.109 1.643 1 98.25 55 ALA B CA 1
ATOM 1633 C C . ALA B 1 55 ? 0.597 -9.664 1.803 1 98.25 55 ALA B C 1
ATOM 1635 O O . ALA B 1 55 ? 1.792 -9.398 1.959 1 98.25 55 ALA B O 1
ATOM 1636 N N . LEU B 1 56 ? -0.351 -8.719 1.74 1 98.69 56 LEU B N 1
ATOM 1637 C CA . LEU B 1 56 ? -0.065 -7.301 1.925 1 98.69 56 LEU B CA 1
ATOM 1638 C C . LEU B 1 56 ? 0.612 -7.055 3.268 1 98.69 56 LEU B C 1
ATOM 1640 O O . LEU B 1 56 ? 1.633 -6.367 3.336 1 98.69 56 LEU B O 1
ATOM 1644 N N . VAL B 1 57 ? 0.082 -7.664 4.363 1 98.75 57 VAL B N 1
ATOM 1645 C CA . VAL B 1 57 ? 0.664 -7.555 5.695 1 98.75 57 VAL B CA 1
ATOM 1646 C C . VAL B 1 57 ? 2.09 -8.102 5.684 1 98.75 57 VAL B C 1
ATOM 1648 O O . VAL B 1 57 ? 3.002 -7.484 6.242 1 98.75 57 VAL B O 1
ATOM 1651 N N . GLY B 1 58 ? 2.301 -9.203 5.062 1 98.62 58 GLY B N 1
ATOM 1652 C CA . GLY B 1 58 ? 3.633 -9.773 4.957 1 98.62 58 GLY B CA 1
ATOM 1653 C C . GLY B 1 58 ? 4.625 -8.859 4.266 1 98.62 58 GLY B C 1
ATOM 1654 O O . GLY B 1 58 ? 5.738 -8.656 4.754 1 98.62 58 GLY B O 1
ATOM 1655 N N . GLU B 1 59 ? 4.195 -8.305 3.143 1 98.69 59 GLU B N 1
ATOM 1656 C CA . GLU B 1 59 ? 5.102 -7.457 2.373 1 98.69 59 GLU B CA 1
ATOM 1657 C C . GLU B 1 59 ? 5.402 -6.16 3.117 1 98.69 59 GLU B C 1
ATOM 1659 O O . GLU B 1 59 ? 6.512 -5.629 3.027 1 98.69 59 GLU B O 1
ATOM 1664 N N . VAL B 1 60 ? 4.43 -5.582 3.791 1 98.88 60 VAL B N 1
ATOM 1665 C CA . VAL B 1 60 ? 4.688 -4.414 4.625 1 98.88 60 VAL B CA 1
ATOM 1666 C C . VAL B 1 60 ? 5.688 -4.777 5.723 1 98.88 60 VAL B C 1
ATOM 1668 O O . VAL B 1 60 ? 6.566 -3.979 6.059 1 98.88 60 VAL B O 1
ATOM 1671 N N . GLY B 1 61 ? 5.559 -5.953 6.281 1 98.75 61 GLY B N 1
ATOM 1672 C CA . GLY B 1 61 ? 6.547 -6.445 7.227 1 98.75 61 GLY B CA 1
ATOM 1673 C C . GLY B 1 61 ? 7.949 -6.508 6.648 1 98.75 61 GLY B C 1
ATOM 1674 O O . GLY B 1 61 ? 8.922 -6.203 7.332 1 98.75 61 GLY B O 1
ATOM 1675 N N . GLU B 1 62 ? 8.047 -6.973 5.398 1 98.81 62 GLU B N 1
ATOM 1676 C CA . GLU B 1 62 ? 9.352 -7.043 4.75 1 98.81 62 GLU B CA 1
ATOM 1677 C C . GLU B 1 62 ? 9.945 -5.648 4.555 1 98.81 62 GLU B C 1
ATOM 1679 O O . GLU B 1 62 ? 11.156 -5.461 4.684 1 98.81 62 GLU B O 1
ATOM 1684 N N . VAL B 1 63 ? 9.148 -4.637 4.215 1 98.81 63 VAL B N 1
ATOM 1685 C CA . VAL B 1 63 ? 9.633 -3.26 4.176 1 98.81 63 VAL B CA 1
ATOM 1686 C C . VAL B 1 63 ? 10.133 -2.848 5.559 1 98.81 63 VAL B C 1
ATOM 1688 O O . VAL B 1 63 ? 11.227 -2.279 5.688 1 98.81 63 VAL B O 1
ATOM 1691 N N . ALA B 1 64 ? 9.375 -3.141 6.617 1 98.69 64 ALA B N 1
ATOM 1692 C CA . ALA B 1 64 ? 9.727 -2.775 7.988 1 98.69 64 ALA B CA 1
ATOM 1693 C C . ALA B 1 64 ? 11.062 -3.385 8.391 1 98.69 64 ALA B C 1
ATOM 1695 O O . ALA B 1 64 ? 11.859 -2.742 9.078 1 98.69 64 ALA B O 1
ATOM 1696 N N . GLU B 1 65 ? 11.281 -4.582 7.98 1 98.44 65 GLU B N 1
ATOM 1697 C CA . GLU B 1 65 ? 12.523 -5.281 8.305 1 98.44 65 GLU B CA 1
ATOM 1698 C C . GLU B 1 65 ? 13.742 -4.504 7.816 1 98.44 65 GLU B C 1
ATOM 1700 O O . GLU B 1 65 ? 14.781 -4.484 8.477 1 98.44 65 GLU B O 1
ATOM 1705 N N . LEU B 1 66 ? 13.633 -3.82 6.703 1 98.25 66 LEU B N 1
ATOM 1706 C CA . LEU B 1 66 ? 14.75 -3.094 6.105 1 98.25 66 LEU B CA 1
ATOM 1707 C C . LEU B 1 66 ? 15.094 -1.854 6.926 1 98.25 66 LEU B C 1
ATOM 1709 O O . LEU B 1 66 ? 16.219 -1.347 6.855 1 98.25 66 LEU B O 1
ATOM 1713 N N . PHE B 1 67 ? 14.102 -1.386 7.738 1 98.25 67 PHE B N 1
ATOM 1714 C CA . PHE B 1 67 ? 14.297 -0.161 8.508 1 98.25 67 PHE B CA 1
ATOM 1715 C C . PHE B 1 67 ? 14.516 -0.476 9.984 1 98.25 67 PHE B C 1
ATOM 1717 O O . PHE B 1 67 ? 15.016 0.364 10.734 1 98.25 67 PHE B O 1
ATOM 1724 N N . GLN B 1 68 ? 14.133 -1.644 10.461 1 97 68 GLN B N 1
ATOM 1725 C CA . GLN B 1 68 ? 13.906 -1.996 11.859 1 97 68 GLN B CA 1
ATOM 1726 C C . GLN B 1 68 ? 15.133 -1.69 12.711 1 97 68 GLN B C 1
ATOM 1728 O O . GLN B 1 68 ? 15.016 -1.095 13.781 1 97 68 GLN B O 1
ATOM 1733 N N . TRP B 1 69 ? 16.359 -1.979 12.234 1 94.81 69 TRP B N 1
ATOM 1734 C CA . TRP B 1 69 ? 17.531 -1.885 13.078 1 94.81 69 TRP B CA 1
ATOM 1735 C C . TRP B 1 69 ? 18.516 -0.855 12.531 1 94.81 69 TRP B C 1
ATOM 1737 O O . TRP B 1 69 ? 19.672 -0.795 12.969 1 94.81 69 TRP B O 1
ATOM 1747 N N . ARG B 1 70 ? 18.062 -0.014 11.672 1 95.94 70 ARG B N 1
ATOM 1748 C CA . ARG B 1 70 ? 18.922 1.034 11.133 1 95.94 70 ARG B CA 1
ATOM 1749 C C . ARG B 1 70 ? 19.094 2.174 12.133 1 95.94 70 ARG B C 1
ATOM 1751 O O . ARG B 1 70 ? 18.156 2.502 12.867 1 95.94 70 ARG B O 1
ATOM 1758 N N . ALA B 1 71 ? 20.344 2.691 12.047 1 95.69 71 ALA B N 1
ATOM 1759 C CA . ALA B 1 71 ? 20.547 3.902 12.836 1 95.69 71 ALA B CA 1
ATOM 1760 C C . ALA B 1 71 ? 19.672 5.047 12.32 1 95.69 71 ALA B C 1
ATOM 1762 O O . ALA B 1 71 ? 19.328 5.094 11.141 1 95.69 71 ALA B O 1
ATOM 1763 N N . GLU B 1 72 ? 19.375 5.977 13.148 1 94.44 72 GLU B N 1
ATOM 1764 C CA . GLU B 1 72 ? 18.438 7.051 12.859 1 94.44 72 GLU B CA 1
ATOM 1765 C C . GLU B 1 72 ? 18.875 7.852 11.633 1 94.44 72 GLU B C 1
ATOM 1767 O O . GLU B 1 72 ? 18.062 8.117 10.742 1 94.44 72 GLU B O 1
ATOM 1772 N N . PRO B 1 73 ? 20.109 8.227 11.492 1 95.31 73 PRO B N 1
ATOM 1773 C CA . PRO B 1 73 ? 20.531 9.016 10.328 1 95.31 73 PRO B CA 1
ATOM 1774 C C . PRO B 1 73 ? 20.344 8.258 9.008 1 95.31 73 PRO B C 1
ATOM 1776 O O . PRO B 1 73 ? 20.141 8.883 7.965 1 95.31 73 PRO B O 1
ATOM 1779 N N . GLU B 1 74 ? 20.391 6.988 9.109 1 96 74 GLU B N 1
ATOM 1780 C CA . GLU B 1 74 ? 20.266 6.152 7.918 1 96 74 GLU B CA 1
ATOM 1781 C C . GLU B 1 74 ? 18.812 5.996 7.492 1 96 74 GLU B C 1
ATOM 1783 O O . GLU B 1 74 ? 18.531 5.547 6.379 1 96 74 GLU B O 1
ATOM 1788 N N . ALA B 1 75 ? 17.875 6.34 8.375 1 96.62 75 ALA B N 1
ATOM 1789 C CA . ALA B 1 75 ? 16.453 6.152 8.086 1 96.62 75 ALA B CA 1
ATOM 1790 C C . ALA B 1 75 ? 15.812 7.465 7.648 1 96.62 75 ALA B C 1
ATOM 1792 O O . ALA B 1 75 ? 14.586 7.543 7.496 1 96.62 75 ALA B O 1
ATOM 1793 N N . ARG B 1 76 ? 16.625 8.469 7.387 1 96.44 76 ARG B N 1
ATOM 1794 C CA . ARG B 1 76 ? 16.125 9.766 6.961 1 96.44 76 ARG B CA 1
ATOM 1795 C C . ARG B 1 76 ? 15.797 9.766 5.473 1 96.44 76 ARG B C 1
ATOM 1797 O O . ARG B 1 76 ? 16.234 8.875 4.738 1 96.44 76 ARG B O 1
ATOM 1804 N N . ALA B 1 77 ? 15.031 10.789 5.113 1 95.94 77 ALA B N 1
ATOM 1805 C CA . ALA B 1 77 ? 14.656 10.953 3.711 1 95.94 77 ALA B CA 1
ATOM 1806 C C . ALA B 1 77 ? 15.883 10.875 2.805 1 95.94 77 ALA B C 1
ATOM 1808 O O . ALA B 1 77 ? 16.938 11.43 3.127 1 95.94 77 ALA B O 1
ATOM 1809 N N . GLY B 1 78 ? 15.664 10.164 1.758 1 95.44 78 GLY B N 1
ATOM 1810 C CA . GLY B 1 78 ? 16.75 9.977 0.805 1 95.44 78 GLY B CA 1
ATOM 1811 C C . GLY B 1 78 ? 17.594 8.766 1.102 1 95.44 78 GLY B C 1
ATOM 1812 O O . GLY B 1 78 ? 18.406 8.352 0.271 1 95.44 78 GLY B O 1
ATOM 1813 N N . LEU B 1 79 ? 17.547 8.266 2.273 1 97.06 79 LEU B N 1
ATOM 1814 C CA . LEU B 1 79 ? 18.203 7.027 2.689 1 97.06 79 LEU B CA 1
ATOM 1815 C C . LEU B 1 79 ? 19.719 7.148 2.598 1 97.06 79 LEU B C 1
ATOM 1817 O O . LEU B 1 79 ? 20.375 6.312 1.975 1 97.06 79 LEU B O 1
ATOM 1821 N N . PRO B 1 80 ? 20.266 8.148 3.285 1 96.75 80 PRO B N 1
ATOM 1822 C CA . PRO B 1 80 ? 21.719 8.289 3.227 1 96.75 80 PRO B CA 1
ATOM 1823 C C . PRO B 1 80 ? 22.453 7.039 3.721 1 96.75 80 PRO B C 1
ATOM 1825 O O . PRO B 1 80 ? 22.094 6.473 4.754 1 96.75 80 PRO B O 1
ATOM 1828 N N . GLY B 1 81 ? 23.438 6.59 2.959 1 95.69 81 GLY B N 1
ATOM 1829 C CA . GLY B 1 81 ? 24.312 5.516 3.395 1 95.69 81 GLY B CA 1
ATOM 1830 C C . GLY B 1 81 ? 23.828 4.145 2.957 1 95.69 81 GLY B C 1
ATOM 1831 O O . GLY B 1 81 ? 24.484 3.137 3.225 1 95.69 81 GLY B O 1
ATOM 1832 N N . TRP B 1 82 ? 22.703 4.059 2.338 1 96.94 82 TRP B N 1
ATOM 1833 C CA . TRP B 1 82 ? 22.219 2.762 1.877 1 96.94 82 TRP B CA 1
ATOM 1834 C C . TRP B 1 82 ? 23.047 2.26 0.698 1 96.94 82 TRP B C 1
ATOM 1836 O O . TRP B 1 82 ? 23.297 3.004 -0.252 1 96.94 82 TRP B O 1
ATOM 1846 N N . ALA B 1 83 ? 23.453 1.035 0.763 1 97.19 83 ALA B N 1
ATOM 1847 C CA . ALA B 1 83 ? 24.141 0.397 -0.354 1 97.19 83 ALA B CA 1
ATOM 1848 C C . ALA B 1 83 ? 23.188 0.133 -1.513 1 97.19 83 ALA B C 1
ATOM 1850 O O . ALA B 1 83 ? 21.969 0.023 -1.312 1 97.19 83 ALA B O 1
ATOM 1851 N N . PRO B 1 84 ? 23.688 0.044 -2.74 1 95.88 84 PRO B N 1
ATOM 1852 C CA . PRO B 1 84 ? 22.844 -0.193 -3.906 1 95.88 84 PRO B CA 1
ATOM 1853 C C . PRO B 1 84 ? 21.953 -1.427 -3.744 1 95.88 84 PRO B C 1
ATOM 1855 O O . PRO B 1 84 ? 20.781 -1.4 -4.121 1 95.88 84 PRO B O 1
ATOM 1858 N N . GLY B 1 85 ? 22.531 -2.461 -3.201 1 97.12 85 GLY B N 1
ATOM 1859 C CA . GLY B 1 85 ? 21.766 -3.676 -2.996 1 97.12 85 GLY B CA 1
ATOM 1860 C C . GLY B 1 85 ? 20.594 -3.488 -2.037 1 97.12 85 GLY B C 1
ATOM 1861 O O . GLY B 1 85 ? 19.531 -4.086 -2.217 1 97.12 85 GLY B O 1
ATOM 1862 N N . GLU B 1 86 ? 20.766 -2.676 -1.022 1 97.19 86 GLU B N 1
ATOM 1863 C CA . GLU B 1 86 ? 19.719 -2.391 -0.054 1 97.19 86 GLU B CA 1
ATOM 1864 C C . GLU B 1 86 ? 18.594 -1.568 -0.684 1 97.19 86 GLU B C 1
ATOM 1866 O O . GLU B 1 86 ? 17.406 -1.789 -0.393 1 97.19 86 GLU B O 1
ATOM 1871 N N . ARG B 1 87 ? 18.984 -0.681 -1.544 1 97.38 87 ARG B N 1
ATOM 1872 C CA . ARG B 1 87 ? 17.984 0.127 -2.246 1 97.38 87 ARG B CA 1
ATOM 1873 C C . ARG B 1 87 ? 17.156 -0.731 -3.193 1 97.38 87 ARG B C 1
ATOM 1875 O O . ARG B 1 87 ? 15.938 -0.554 -3.291 1 97.38 87 ARG B O 1
ATOM 1882 N N . VAL B 1 88 ? 17.797 -1.602 -3.854 1 97.38 88 VAL B N 1
ATOM 1883 C CA . VAL B 1 88 ? 17.094 -2.525 -4.73 1 97.38 88 VAL B CA 1
ATOM 1884 C C . VAL B 1 88 ? 16.109 -3.361 -3.914 1 97.38 88 VAL B C 1
ATOM 1886 O O . VAL B 1 88 ? 14.961 -3.555 -4.32 1 97.38 88 VAL B O 1
ATOM 1889 N N . ALA B 1 89 ? 16.594 -3.885 -2.752 1 98.12 89 ALA B N 1
ATOM 1890 C CA . ALA B 1 89 ? 15.711 -4.664 -1.876 1 98.12 89 ALA B CA 1
ATOM 1891 C C . ALA B 1 89 ? 14.492 -3.852 -1.462 1 98.12 89 ALA B C 1
ATOM 1893 O O . ALA B 1 89 ? 13.367 -4.367 -1.456 1 98.12 89 ALA B O 1
ATOM 1894 N N . LEU B 1 90 ? 14.672 -2.611 -1.142 1 98.62 90 LEU B N 1
ATOM 1895 C CA . LEU B 1 90 ? 13.57 -1.741 -0.751 1 98.62 90 LEU B CA 1
ATOM 1896 C C . LEU B 1 90 ? 12.602 -1.543 -1.909 1 98.62 90 LEU B C 1
ATOM 1898 O O . LEU B 1 90 ? 11.383 -1.619 -1.723 1 98.62 90 LEU B O 1
ATOM 1902 N N . GLU B 1 91 ? 13.109 -1.283 -3.066 1 98 91 GLU B N 1
ATOM 1903 C CA . GLU B 1 91 ? 12.273 -1.125 -4.25 1 98 91 GLU B CA 1
ATOM 1904 C C . GLU B 1 91 ? 11.414 -2.363 -4.492 1 98 91 GLU B C 1
ATOM 1906 O O . GLU B 1 91 ? 10.234 -2.254 -4.82 1 98 91 GLU B O 1
ATOM 1911 N N . GLU B 1 92 ? 12.031 -3.482 -4.301 1 98.12 92 GLU B N 1
ATOM 1912 C CA . GLU B 1 92 ? 11.312 -4.738 -4.508 1 98.12 92 GLU B CA 1
ATOM 1913 C C . GLU B 1 92 ? 10.172 -4.895 -3.506 1 98.12 92 GLU B C 1
ATOM 1915 O O . GLU B 1 92 ? 9.055 -5.242 -3.883 1 98.12 92 GLU B O 1
ATOM 1920 N N . GLU B 1 93 ? 10.477 -4.652 -2.254 1 98.69 93 GLU B N 1
ATOM 1921 C CA . GLU B 1 93 ? 9.445 -4.832 -1.24 1 98.69 93 GLU B CA 1
ATOM 1922 C C . GLU B 1 93 ? 8.336 -3.797 -1.399 1 98.69 93 GLU B C 1
ATOM 1924 O O . GLU B 1 93 ? 7.152 -4.117 -1.24 1 98.69 93 GLU B O 1
ATOM 1929 N N . LEU B 1 94 ? 8.68 -2.549 -1.696 1 98.44 94 LEU B N 1
ATOM 1930 C CA . LEU B 1 94 ? 7.668 -1.53 -1.94 1 98.44 94 LEU B CA 1
ATOM 1931 C C . LEU B 1 94 ? 6.797 -1.904 -3.137 1 98.44 94 LEU B C 1
ATOM 1933 O O . LEU B 1 94 ? 5.586 -1.677 -3.125 1 98.44 94 LEU B O 1
ATOM 1937 N N . SER B 1 95 ? 7.41 -2.441 -4.148 1 97.31 95 SER B N 1
ATOM 1938 C CA . SER B 1 95 ? 6.668 -2.902 -5.32 1 97.31 95 SER B CA 1
ATOM 1939 C C . SER B 1 95 ? 5.68 -4.004 -4.949 1 97.31 95 SER B C 1
ATOM 1941 O O . SER B 1 95 ? 4.531 -3.988 -5.391 1 97.31 95 SER B O 1
ATOM 1943 N N . ASP B 1 96 ? 6.117 -4.953 -4.129 1 98.19 96 ASP B N 1
ATOM 1944 C CA . ASP B 1 96 ? 5.238 -6.039 -3.711 1 98.19 96 ASP B CA 1
ATOM 1945 C C . ASP B 1 96 ? 4.035 -5.5 -2.936 1 98.19 96 ASP B C 1
ATOM 1947 O O . ASP B 1 96 ? 2.912 -5.973 -3.117 1 98.19 96 ASP B O 1
ATOM 1951 N N . VAL B 1 97 ? 4.285 -4.539 -2.061 1 98.56 97 VAL B N 1
ATOM 1952 C CA . VAL B 1 97 ? 3.184 -3.906 -1.34 1 98.56 97 VAL B CA 1
ATOM 1953 C C . VAL B 1 97 ? 2.184 -3.32 -2.336 1 98.56 97 VAL B C 1
ATOM 1955 O O . VAL B 1 97 ? 0.978 -3.549 -2.221 1 98.56 97 VAL B O 1
ATOM 1958 N N . LEU B 1 98 ? 2.652 -2.598 -3.311 1 96.56 98 LEU B N 1
ATOM 1959 C CA . LEU B 1 98 ? 1.769 -1.979 -4.293 1 96.56 98 LEU B CA 1
ATOM 1960 C C . LEU B 1 98 ? 0.985 -3.037 -5.062 1 96.56 9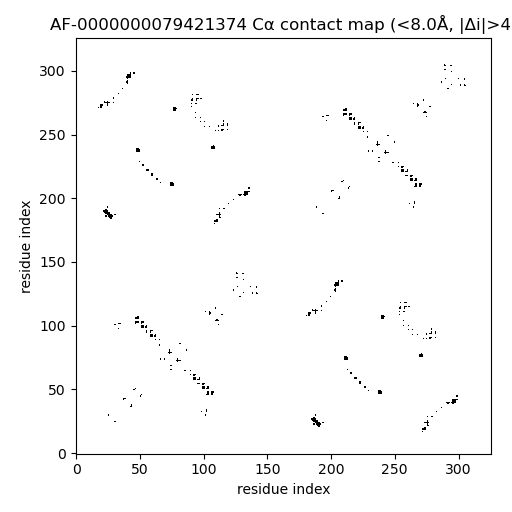8 LEU B C 1
ATOM 1962 O O . LEU B 1 98 ? -0.227 -2.906 -5.246 1 96.56 98 LEU B O 1
ATOM 1966 N N . LEU B 1 99 ? 1.638 -4.051 -5.516 1 95.81 99 LEU B N 1
ATOM 1967 C CA . LEU B 1 99 ? 1.004 -5.07 -6.34 1 95.81 99 LEU B CA 1
ATOM 1968 C C . LEU B 1 99 ? -0.088 -5.797 -5.562 1 95.81 99 LEU B C 1
ATOM 1970 O O . LEU B 1 99 ? -1.177 -6.039 -6.09 1 95.81 99 LEU B O 1
ATOM 1974 N N . TYR B 1 100 ? 0.154 -6.113 -4.289 1 97.5 100 TYR B N 1
ATOM 1975 C CA . TYR B 1 100 ? -0.871 -6.793 -3.502 1 97.5 100 TYR B CA 1
ATOM 1976 C C . TYR B 1 100 ? -2.008 -5.84 -3.15 1 97.5 100 TYR B C 1
ATOM 1978 O O . TYR B 1 100 ? -3.168 -6.25 -3.068 1 97.5 100 TYR B O 1
ATOM 1986 N N . LEU B 1 101 ? -1.647 -4.59 -2.91 1 97.62 101 LEU B N 1
ATOM 1987 C CA . LEU B 1 101 ? -2.688 -3.598 -2.664 1 97.62 101 LEU B CA 1
ATOM 1988 C C . LEU B 1 101 ? -3.627 -3.486 -3.861 1 97.62 101 LEU B C 1
ATOM 1990 O O . LEU B 1 101 ? -4.852 -3.484 -3.697 1 97.62 101 LEU B O 1
ATOM 1994 N N . VAL B 1 102 ? -3.104 -3.408 -5.031 1 94.38 102 VAL B N 1
ATOM 1995 C CA . VAL B 1 102 ? -3.883 -3.271 -6.258 1 94.38 102 VAL B CA 1
ATOM 1996 C C . VAL B 1 102 ? -4.727 -4.527 -6.477 1 94.38 102 VAL B C 1
ATOM 1998 O O . VAL B 1 102 ? -5.906 -4.434 -6.824 1 94.38 102 VAL B O 1
ATOM 2001 N N . SER B 1 103 ? -4.145 -5.688 -6.262 1 95.38 103 SER B N 1
ATOM 2002 C CA . SER B 1 103 ? -4.887 -6.938 -6.406 1 95.38 103 SER B CA 1
ATOM 2003 C C . SER B 1 103 ? -6.043 -7.008 -5.414 1 95.38 103 SER B C 1
ATOM 2005 O O . SER B 1 103 ? -7.145 -7.426 -5.77 1 95.38 103 SER B O 1
ATOM 2007 N N . LEU B 1 104 ? -5.762 -6.582 -4.191 1 97.62 104 LEU B N 1
ATOM 2008 C CA . LEU B 1 104 ? -6.801 -6.574 -3.166 1 97.62 104 LEU B CA 1
ATOM 2009 C C . LEU B 1 104 ? -7.945 -5.648 -3.562 1 97.62 104 LEU B C 1
ATOM 2011 O O . LEU B 1 104 ? -9.117 -6.035 -3.492 1 97.62 104 LEU B O 1
ATOM 2015 N N . ALA B 1 105 ? -7.582 -4.461 -3.969 1 96.62 105 ALA B N 1
ATOM 2016 C CA . ALA B 1 105 ? -8.609 -3.514 -4.402 1 96.62 105 ALA B CA 1
ATOM 2017 C C . ALA B 1 105 ? -9.438 -4.09 -5.543 1 96.62 105 ALA B C 1
ATOM 2019 O O . ALA B 1 105 ? -10.664 -3.943 -5.562 1 96.62 105 ALA B O 1
ATOM 2020 N N . GLN B 1 106 ? -8.781 -4.727 -6.453 1 93.56 106 GLN B N 1
ATOM 2021 C CA . GLN B 1 106 ? -9.461 -5.324 -7.594 1 93.56 106 GLN B CA 1
ATOM 2022 C C . GLN B 1 106 ? -10.445 -6.402 -7.141 1 93.56 106 GLN B C 1
ATOM 2024 O O . GLN B 1 106 ? -11.594 -6.43 -7.586 1 93.56 106 GLN B O 1
ATOM 2029 N N . GLN B 1 107 ? -10.039 -7.277 -6.277 1 96.06 107 GLN B N 1
ATOM 2030 C CA . GLN B 1 107 ? -10.898 -8.352 -5.797 1 96.06 107 GLN B CA 1
ATOM 2031 C C . GLN B 1 107 ? -12.062 -7.797 -4.98 1 96.06 107 GLN B C 1
ATOM 2033 O O . GLN B 1 107 ? -13.141 -8.391 -4.941 1 96.06 107 GLN B O 1
ATOM 2038 N N . CYS B 1 108 ? -11.883 -6.66 -4.398 1 97.31 108 CYS B N 1
ATOM 2039 C CA . CYS B 1 108 ? -12.922 -5.996 -3.619 1 97.31 108 CYS B CA 1
ATOM 2040 C C . CYS B 1 108 ? -13.773 -5.098 -4.504 1 97.31 108 CYS B C 1
ATOM 2042 O O . CYS B 1 108 ? -14.703 -4.445 -4.023 1 97.31 108 CYS B O 1
ATOM 2044 N N . GLN B 1 109 ? -13.398 -4.965 -5.801 1 95.19 109 GLN B N 1
ATOM 2045 C CA . GLN B 1 109 ? -14.102 -4.129 -6.773 1 95.19 109 GLN B CA 1
ATOM 2046 C C . GLN B 1 109 ? -14.062 -2.66 -6.363 1 95.19 109 GLN B C 1
ATOM 2048 O O . GLN B 1 109 ? -15.086 -1.973 -6.41 1 95.19 109 GLN B O 1
ATOM 2053 N N . VAL B 1 110 ? -12.961 -2.32 -5.945 1 95.25 110 VAL B N 1
ATOM 2054 C CA . VAL B 1 110 ? -12.711 -0.927 -5.594 1 95.25 110 VAL B CA 1
ATOM 2055 C C . VAL B 1 110 ? -11.867 -0.267 -6.684 1 95.25 110 VAL B C 1
ATOM 2057 O O . VAL B 1 110 ? -10.828 -0.793 -7.074 1 95.25 110 VAL B O 1
ATOM 2060 N N . ASP B 1 111 ? -12.336 0.839 -7.242 1 91.81 111 ASP B N 1
ATOM 2061 C CA . ASP B 1 111 ? -11.523 1.687 -8.109 1 91.81 111 ASP B CA 1
ATOM 2062 C C . ASP B 1 111 ? -10.539 2.525 -7.293 1 91.81 111 ASP B C 1
ATOM 2064 O O . ASP B 1 111 ? -10.836 3.672 -6.949 1 91.81 111 ASP B O 1
ATOM 2068 N N . LEU B 1 112 ? -9.438 1.983 -7.145 1 93.38 112 LEU B N 1
ATOM 2069 C CA . LEU B 1 112 ? -8.508 2.518 -6.16 1 93.38 112 LEU B CA 1
ATOM 2070 C C . LEU B 1 112 ? -8.008 3.898 -6.574 1 93.38 112 LEU B C 1
ATOM 2072 O O . LEU B 1 112 ? -7.957 4.816 -5.75 1 93.38 112 LEU B O 1
ATOM 2076 N N . PRO B 1 113 ? -7.652 4.195 -7.84 1 89.38 113 PRO B N 1
ATOM 2077 C CA . PRO B 1 113 ? -7.238 5.547 -8.227 1 89.38 113 PRO B CA 1
ATOM 2078 C C . PRO B 1 113 ? -8.312 6.598 -7.941 1 89.38 113 PRO B C 1
ATOM 2080 O O . PRO B 1 113 ? -8.008 7.664 -7.398 1 89.38 113 PRO B O 1
ATOM 2083 N N . ARG B 1 114 ? -9.469 6.297 -8.266 1 90.38 114 ARG B N 1
ATOM 2084 C CA . ARG B 1 114 ? -10.562 7.234 -8.016 1 90.38 114 ARG B CA 1
ATOM 2085 C C . ARG B 1 114 ? -10.805 7.41 -6.52 1 90.38 114 ARG B C 1
ATOM 2087 O O . ARG B 1 114 ? -11.023 8.531 -6.051 1 90.38 114 ARG B O 1
ATOM 2094 N N . ALA B 1 115 ? -10.828 6.309 -5.816 1 94.19 115 ALA B N 1
ATOM 2095 C CA . ALA B 1 115 ? -11.008 6.367 -4.367 1 94.19 115 ALA B CA 1
ATOM 2096 C C . ALA B 1 115 ? -9.922 7.219 -3.715 1 94.19 115 ALA B C 1
ATOM 2098 O O . ALA B 1 115 ? -10.203 8 -2.805 1 94.19 115 ALA B O 1
ATOM 2099 N N . ALA B 1 116 ? -8.711 7.062 -4.152 1 93.88 116 ALA B N 1
ATOM 2100 C CA . ALA B 1 116 ? -7.59 7.82 -3.605 1 93.88 116 ALA B CA 1
ATOM 2101 C C . ALA B 1 116 ? -7.762 9.312 -3.861 1 93.88 116 ALA B C 1
ATOM 2103 O O . ALA B 1 116 ? -7.465 10.141 -2.994 1 93.88 116 ALA B O 1
ATOM 2104 N N . LEU B 1 117 ? -8.164 9.68 -5.039 1 91.81 117 LEU B N 1
ATOM 2105 C CA . LEU B 1 117 ? -8.406 11.086 -5.359 1 91.81 117 LEU B CA 1
ATOM 2106 C C . LEU B 1 117 ? -9.5 11.664 -4.469 1 91.81 117 LEU B C 1
ATOM 2108 O O . LEU B 1 117 ? -9.367 12.781 -3.967 1 91.81 117 LEU B O 1
ATOM 2112 N N . ARG B 1 118 ? -10.57 10.922 -4.289 1 94 118 ARG B N 1
ATOM 2113 C CA . ARG B 1 118 ? -11.633 11.352 -3.381 1 94 118 ARG B CA 1
ATOM 2114 C C . ARG B 1 118 ? -11.094 11.539 -1.964 1 94 118 ARG B C 1
ATOM 2116 O O . ARG B 1 118 ? -11.461 12.492 -1.277 1 94 118 ARG B O 1
ATOM 2123 N N . LYS B 1 119 ? -10.312 10.625 -1.593 1 95.81 119 LYS B N 1
ATOM 2124 C CA . LYS B 1 119 ? -9.719 10.703 -0.261 1 95.81 119 LYS B CA 1
ATOM 2125 C C . LYS B 1 119 ? -8.852 11.953 -0.118 1 95.81 119 LYS B C 1
ATOM 2127 O O . LYS B 1 119 ? -8.875 12.617 0.925 1 95.81 119 LYS B O 1
ATOM 2132 N N . LEU B 1 120 ? -8.086 12.266 -1.103 1 93.56 120 LEU B N 1
ATOM 2133 C CA . LEU B 1 120 ? -7.266 13.469 -1.095 1 93.56 120 LEU B CA 1
ATOM 2134 C C . LEU B 1 120 ? -8.133 14.719 -0.965 1 93.56 120 LEU B C 1
ATOM 2136 O O . LEU B 1 120 ? -7.801 15.633 -0.213 1 93.56 120 LEU B O 1
ATOM 2140 N N . ASP B 1 121 ? -9.188 14.758 -1.694 1 93.69 121 ASP B N 1
ATOM 2141 C CA . ASP B 1 121 ? -10.125 15.867 -1.598 1 93.69 121 ASP B CA 1
ATOM 2142 C C . ASP B 1 121 ? -10.688 15.992 -0.184 1 93.69 121 ASP B C 1
ATOM 2144 O O . ASP B 1 121 ? -10.789 17.094 0.358 1 93.69 121 ASP B O 1
ATOM 2148 N N . ARG B 1 122 ? -11.062 14.914 0.364 1 95.44 122 ARG B N 1
ATOM 2149 C CA . ARG B 1 122 ? -11.57 14.906 1.731 1 95.44 122 ARG B CA 1
ATOM 2150 C C . ARG B 1 122 ? -10.516 15.406 2.711 1 95.44 122 ARG B C 1
ATOM 2152 O O . ARG B 1 122 ? -10.82 16.172 3.623 1 95.44 122 ARG B O 1
ATOM 2159 N N . ASN B 1 123 ? -9.289 14.945 2.527 1 94.25 123 ASN B N 1
ATOM 2160 C CA . ASN B 1 123 ? -8.195 15.391 3.385 1 94.25 123 ASN B CA 1
ATOM 2161 C C . ASN B 1 123 ? -7.973 16.891 3.271 1 94.25 123 ASN B C 1
ATOM 2163 O O . ASN B 1 123 ? -7.672 17.562 4.266 1 94.25 123 ASN B O 1
ATOM 2167 N N . ARG B 1 124 ? -8.117 17.391 2.082 1 93.62 124 ARG B N 1
ATOM 2168 C CA . ARG B 1 124 ? -7.969 18.828 1.876 1 93.62 124 ARG B CA 1
ATOM 2169 C C . ARG B 1 124 ? -9.008 19.594 2.68 1 93.62 124 ARG B C 1
ATOM 2171 O O . ARG B 1 124 ? -8.688 20.641 3.262 1 93.62 124 ARG B O 1
ATOM 2178 N N . ALA B 1 125 ? -10.164 19.125 2.686 1 93.44 125 ALA B N 1
ATOM 2179 C CA . ALA B 1 125 ? -11.234 19.781 3.434 1 93.44 125 ALA B CA 1
ATOM 2180 C C . ALA B 1 125 ? -11.008 19.656 4.938 1 93.44 125 ALA B C 1
ATOM 2182 O O . ALA B 1 125 ? -11.273 20.594 5.691 1 93.44 125 ALA B O 1
ATOM 2183 N N . ARG B 1 126 ? -10.477 18.516 5.41 1 93.88 126 ARG B N 1
ATOM 2184 C CA . ARG B 1 126 ? -10.289 18.219 6.824 1 93.88 126 ARG B CA 1
ATOM 2185 C C . ARG B 1 126 ? -9.062 18.938 7.375 1 93.88 126 ARG B C 1
ATOM 2187 O O . ARG B 1 126 ? -9.008 19.266 8.562 1 93.88 126 ARG B O 1
ATOM 2194 N N . TYR B 1 127 ? -8.086 19.125 6.504 1 93.94 127 TYR B N 1
ATOM 2195 C CA . TYR B 1 127 ? -6.832 19.766 6.895 1 93.94 127 TYR B CA 1
ATOM 2196 C C . TYR B 1 127 ? -6.57 21.016 6.062 1 93.94 127 TYR B C 1
ATOM 2198 O O . TYR B 1 127 ? -5.68 21.031 5.211 1 93.94 127 TYR B O 1
ATOM 2206 N N . PRO B 1 128 ? -7.273 22.109 6.445 1 92.81 128 PRO B N 1
ATOM 2207 C CA . PRO B 1 128 ? -7.012 23.344 5.715 1 92.81 128 PRO B CA 1
ATOM 2208 C C . PRO B 1 128 ? -5.559 23.797 5.824 1 92.81 128 PRO B C 1
ATOM 2210 O O . PRO B 1 128 ? -4.988 23.797 6.922 1 92.81 128 PRO B O 1
ATOM 2213 N N . ALA B 1 129 ? -5.012 24.172 4.664 1 92.19 129 ALA B N 1
ATOM 2214 C CA . ALA B 1 129 ? -3.582 24.453 4.582 1 92.19 129 ALA B CA 1
ATOM 2215 C C . ALA B 1 129 ? -3.178 25.547 5.574 1 92.19 129 ALA B C 1
ATOM 2217 O O . ALA B 1 129 ? -2.119 25.469 6.199 1 92.19 129 ALA B O 1
ATOM 2218 N N . ASP B 1 130 ? -3.979 26.5 5.742 1 91.5 130 ASP B N 1
ATOM 2219 C CA . ASP B 1 130 ? -3.656 27.641 6.594 1 91.5 130 ASP B CA 1
ATOM 2220 C C . ASP B 1 130 ? -3.666 27.25 8.07 1 91.5 130 ASP B C 1
ATOM 2222 O O . ASP B 1 130 ? -2.857 27.75 8.852 1 91.5 130 ASP B O 1
ATOM 2226 N N . ARG B 1 131 ? -4.457 26.297 8.422 1 91.25 131 ARG B N 1
ATOM 2227 C CA . ARG B 1 131 ? -4.594 25.938 9.828 1 91.25 131 ARG B CA 1
ATOM 2228 C C . ARG B 1 131 ? -3.678 24.766 10.18 1 91.25 131 ARG B C 1
ATOM 2230 O O . ARG B 1 131 ? -3.15 24.703 11.289 1 91.25 131 ARG B O 1
ATOM 2237 N N . ALA B 1 132 ? -3.445 23.984 9.242 1 91.75 132 ALA B N 1
ATOM 2238 C CA . ALA B 1 132 ? -2.734 22.75 9.523 1 91.75 132 ALA B CA 1
ATOM 2239 C C . ALA B 1 132 ? -1.249 22.875 9.195 1 91.75 132 ALA B C 1
ATOM 2241 O O . ALA B 1 132 ? -0.476 21.938 9.414 1 91.75 132 ALA B O 1
ATOM 2242 N N . HIS B 1 133 ? -0.856 23.969 8.719 1 92.69 133 HIS B N 1
ATOM 2243 C CA . HIS B 1 133 ? 0.531 24.141 8.297 1 92.69 133 HIS B CA 1
ATOM 2244 C C . HIS B 1 133 ? 1.489 23.891 9.461 1 92.69 133 HIS B C 1
ATOM 2246 O O . HIS B 1 133 ? 1.378 24.531 10.508 1 92.69 133 HIS B O 1
ATOM 2252 N N . GLY B 1 134 ? 2.33 22.969 9.281 1 91.19 134 GLY B N 1
ATOM 2253 C CA . GLY B 1 134 ? 3.371 22.672 10.25 1 91.19 134 GLY B CA 1
ATOM 2254 C C . GLY B 1 134 ? 2.846 22 11.5 1 91.19 134 GLY B C 1
ATOM 2255 O O . GLY B 1 134 ? 3.529 21.953 12.531 1 91.19 134 GLY B O 1
ATOM 2256 N N . SER B 1 135 ? 1.663 21.578 11.438 1 89.06 135 SER B N 1
ATOM 2257 C CA . SER B 1 135 ? 1.052 20.969 12.609 1 89.06 135 SER B CA 1
ATOM 2258 C C . SER B 1 135 ? 0.784 19.484 12.383 1 89.06 135 SER B C 1
ATOM 2260 O O . SER B 1 135 ? 0.313 19.078 11.312 1 89.06 135 SER B O 1
ATOM 2262 N N . ALA B 1 136 ? 1.037 18.656 13.344 1 87.62 136 ALA B N 1
ATOM 2263 C CA . ALA B 1 136 ? 0.812 17.219 13.25 1 87.62 136 ALA B CA 1
ATOM 2264 C C . ALA B 1 136 ? -0.507 16.828 13.914 1 87.62 136 ALA B C 1
ATOM 2266 O O . ALA B 1 136 ? -0.773 15.641 14.125 1 87.62 136 ALA B O 1
ATOM 2267 N N . ARG B 1 137 ? -1.219 17.766 14.242 1 86.56 137 ARG B N 1
ATOM 2268 C CA . ARG B 1 137 ? -2.459 17.5 14.961 1 86.56 137 ARG B CA 1
ATOM 2269 C C . ARG B 1 137 ? -3.49 16.844 14.055 1 86.56 137 ARG B C 1
ATOM 2271 O O . ARG B 1 137 ? -3.496 17.094 12.844 1 86.56 137 ARG B O 1
ATOM 2278 N N . LYS B 1 138 ? -4.363 16.125 14.664 1 90.44 138 LYS B N 1
ATOM 2279 C CA . LYS B 1 138 ? -5.453 15.484 13.938 1 90.44 138 LYS B CA 1
ATOM 2280 C C . LYS B 1 138 ? -6.523 16.5 13.539 1 90.44 138 LYS B C 1
ATOM 2282 O O . LYS B 1 138 ? -6.688 17.531 14.195 1 90.44 138 LYS B O 1
ATOM 2287 N N . TYR B 1 139 ? -7.242 16.141 12.484 1 89 139 TYR B N 1
ATOM 2288 C CA . TYR B 1 139 ? -8.195 17.047 11.867 1 89 139 TYR B CA 1
ATOM 2289 C C . TYR B 1 139 ? -9.273 17.469 12.859 1 89 139 TYR B C 1
ATOM 2291 O O . TYR B 1 139 ? -9.891 18.531 12.711 1 89 139 TYR B O 1
ATOM 2299 N N . THR B 1 140 ? -9.547 16.609 13.852 1 86.06 140 THR B N 1
ATOM 2300 C CA . THR B 1 140 ? -10.562 16.953 14.844 1 86.06 140 THR B CA 1
ATOM 2301 C C . TH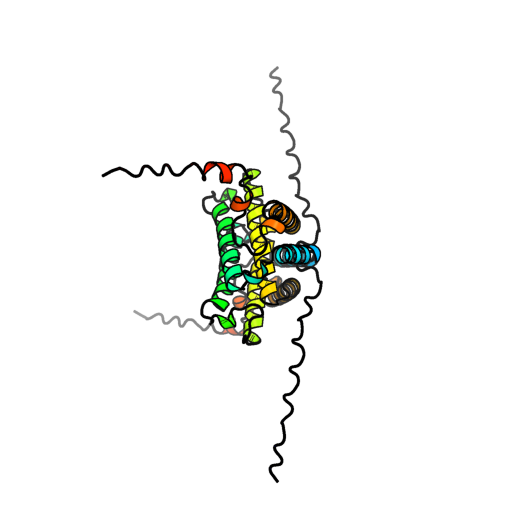R B 1 140 ? -10.211 18.25 15.539 1 86.06 140 THR B C 1
ATOM 2303 O O . THR B 1 140 ? -11.102 18.953 16.047 1 86.06 140 THR B O 1
ATOM 2306 N N . HIS B 1 141 ? -8.992 18.594 15.539 1 85.38 141 HIS B N 1
ATOM 2307 C CA . HIS B 1 141 ? -8.523 19.844 16.125 1 85.38 141 HIS B CA 1
ATOM 2308 C C . HIS B 1 141 ? -9 21.047 15.297 1 85.38 141 HIS B C 1
ATOM 2310 O O . HIS B 1 141 ? -9.188 22.141 15.836 1 85.38 141 HIS B O 1
ATOM 2316 N N . TYR B 1 142 ? -9.25 20.859 14.172 1 83.94 142 TYR B N 1
ATOM 2317 C CA . TYR B 1 142 ? -9.562 21.969 13.266 1 83.94 142 TYR B CA 1
ATOM 2318 C C . TYR B 1 142 ? -11.07 22.094 13.055 1 83.94 142 TYR B C 1
ATOM 2320 O O . TYR B 1 142 ? -11.539 23.016 12.391 1 83.94 142 TYR B O 1
ATOM 2328 N N . GLN B 1 143 ? -11.734 21.016 13.359 1 75.31 143 GLN B N 1
ATOM 2329 C CA . GLN B 1 143 ? -13.188 21.031 13.195 1 75.31 143 GLN B CA 1
ATOM 2330 C C . GLN B 1 143 ? -13.859 21.797 14.328 1 75.31 143 GLN B C 1
ATOM 2332 O O . GLN B 1 143 ? -15.016 22.219 14.203 1 75.31 143 GLN B O 1
ATOM 2337 N N . ALA B 1 144 ? -13.242 21.969 15.555 1 63.47 144 ALA B N 1
ATOM 2338 C CA . ALA B 1 144 ? -13.945 22.703 16.594 1 63.47 144 ALA B CA 1
ATOM 2339 C C . ALA B 1 144 ? -14.172 24.156 16.188 1 63.47 144 ALA B C 1
ATOM 2341 O O . ALA B 1 144 ? -13.242 24.828 15.742 1 63.47 144 ALA B O 1
ATOM 2342 N N . GLY B 1 145 ? -15.094 24.453 15.594 1 52.34 145 GLY B N 1
ATOM 2343 C CA . GLY B 1 145 ? -15.5 25.844 15.383 1 52.34 145 GLY B CA 1
ATOM 2344 C C . GLY B 1 145 ? -15.172 26.75 16.562 1 52.34 145 GLY B C 1
ATOM 2345 O O . GLY B 1 145 ? -14.828 26.266 17.641 1 52.34 145 GLY B O 1
ATOM 2346 N N . PRO B 1 146 ? -14.922 28.094 16.391 1 48.41 146 PRO B N 1
ATOM 2347 C CA . PRO B 1 146 ? -14.641 29.109 17.406 1 48.41 146 PRO B CA 1
ATOM 2348 C C . PRO B 1 146 ? -15.477 28.922 18.672 1 48.41 146 PRO B C 1
ATOM 2350 O O . PRO B 1 146 ? -15.297 29.656 19.641 1 48.41 146 PRO B O 1
ATOM 2353 N N . THR B 1 147 ? -16.469 28.172 18.641 1 47.16 147 THR B N 1
ATOM 2354 C CA . THR B 1 147 ? -17.359 28.266 19.781 1 47.16 147 THR B CA 1
ATOM 2355 C C . THR B 1 14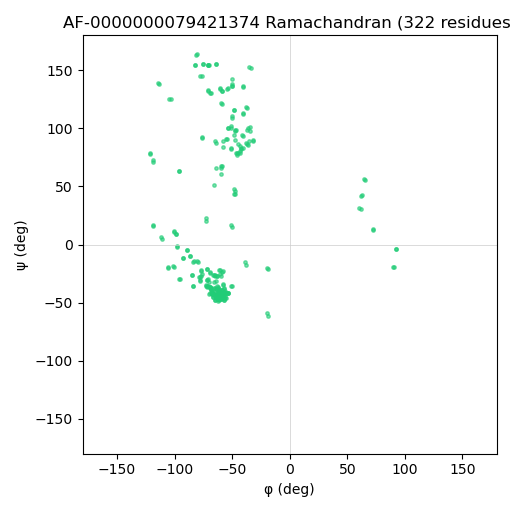7 ? -16.719 27.703 21.031 1 47.16 147 THR B C 1
ATOM 2357 O O . THR B 1 147 ? -16.969 28.188 22.141 1 47.16 147 THR B O 1
ATOM 2360 N N . ASP B 1 148 ? -15.922 26.609 20.906 1 45.47 148 ASP B N 1
ATOM 2361 C CA . ASP B 1 148 ? -15.539 25.969 22.156 1 45.47 148 ASP B CA 1
ATOM 2362 C C . ASP B 1 148 ? -14.32 26.656 22.766 1 45.47 148 ASP B C 1
ATOM 2364 O O . ASP B 1 148 ? -13.914 26.328 23.891 1 45.47 148 ASP B O 1
ATOM 2368 N N . ALA B 1 149 ? -13.531 27.469 22.156 1 43.25 149 ALA B N 1
ATOM 2369 C CA . ALA B 1 149 ? -12.484 28.25 22.812 1 43.25 149 ALA B CA 1
ATOM 2370 C C . ALA B 1 149 ? -13.094 29.281 23.781 1 43.25 149 ALA B C 1
ATOM 2372 O O . ALA B 1 149 ? -12.438 29.703 24.734 1 43.25 149 ALA B O 1
ATOM 2373 N N . GLN B 1 150 ? -14.266 29.812 23.484 1 41.5 150 GLN B N 1
ATOM 2374 C CA . GLN B 1 150 ? -14.844 30.797 24.391 1 41.5 150 GLN B CA 1
ATOM 2375 C C . GLN B 1 150 ? -15.297 30.141 25.688 1 41.5 150 GLN B C 1
ATOM 2377 O O . GLN B 1 150 ? -15.477 30.812 26.703 1 41.5 150 GLN B O 1
ATOM 2382 N N . ARG B 1 151 ? -15.758 28.875 25.656 1 42.31 151 ARG B N 1
ATOM 2383 C CA . ARG B 1 151 ? -16.375 28.406 26.891 1 42.31 151 ARG B CA 1
ATOM 2384 C C . ARG B 1 151 ? -15.312 28.062 27.938 1 42.31 151 ARG B C 1
ATOM 2386 O O . ARG B 1 151 ? -15.625 27.922 29.125 1 42.31 151 ARG B O 1
ATOM 2393 N N . ARG B 1 152 ? -14.102 27.719 27.516 1 41.25 152 ARG B N 1
ATOM 2394 C CA . ARG B 1 152 ? -13.219 27.25 28.578 1 41.25 152 ARG B CA 1
ATOM 2395 C C . ARG B 1 152 ? -12.664 28.438 29.375 1 41.25 152 ARG B C 1
ATOM 2397 O O . ARG B 1 152 ? -11.992 28.25 30.391 1 41.25 152 ARG B O 1
ATOM 2404 N N . ASP B 1 153 ? -12.57 29.484 28.734 1 37.75 153 ASP B N 1
ATOM 2405 C CA . ASP B 1 153 ? -12.039 30.562 29.547 1 37.75 153 ASP B CA 1
ATOM 2406 C C . ASP B 1 153 ? -13.086 31.047 30.562 1 37.75 153 ASP B C 1
ATOM 2408 O O . ASP B 1 153 ? -13.703 32.094 30.375 1 37.75 153 ASP B O 1
ATOM 2412 N N . GLY B 1 154 ? -14.07 30.125 30.859 1 35.88 154 GLY B N 1
ATOM 2413 C CA . GLY B 1 154 ? -14.836 30.625 31.984 1 35.88 154 GLY B CA 1
ATOM 2414 C C . GLY B 1 154 ? -13.969 31.078 33.156 1 35.88 154 GLY B C 1
ATOM 2415 O O . GLY B 1 154 ? -12.797 30.719 33.219 1 35.88 154 GLY B O 1
ATOM 2416 N N . PRO B 1 155 ? -14.375 32.125 33.781 1 38.16 155 PRO B N 1
ATOM 2417 C CA . PRO B 1 155 ? -13.68 32.781 34.906 1 38.16 155 PRO B CA 1
ATOM 2418 C C . PRO B 1 155 ? -13.242 31.766 35.969 1 38.16 155 PRO B C 1
ATOM 2420 O O . PRO B 1 155 ? -13.977 30.828 36.25 1 38.16 155 PRO B O 1
ATOM 2423 N N . THR B 1 156 ? -12.047 31.219 35.844 1 34.41 156 THR B N 1
ATOM 2424 C CA . THR B 1 156 ? -11.438 30.531 36.969 1 34.41 156 THR B CA 1
ATOM 2425 C C . THR B 1 156 ? -11.789 31.234 38.281 1 34.41 156 THR B C 1
ATOM 2427 O O . THR B 1 156 ? -11.523 32.438 38.438 1 34.41 156 THR B O 1
ATOM 2430 N N . ASP B 1 157 ? -12.945 30.859 38.812 1 32.94 157 ASP B N 1
ATOM 2431 C CA . ASP B 1 157 ? -13.344 31.297 40.156 1 32.94 157 ASP B CA 1
ATOM 2432 C C . ASP B 1 157 ? -12.164 31.203 41.125 1 32.94 157 ASP B C 1
ATOM 2434 O O . ASP B 1 157 ? -11.602 30.125 41.344 1 32.94 157 ASP B O 1
ATOM 2438 N N . THR B 1 158 ? -11.352 32.188 41.156 1 32.06 158 THR B N 1
ATOM 2439 C CA . THR B 1 158 ? -10.336 32.469 42.156 1 32.06 158 THR B CA 1
ATOM 2440 C C . THR B 1 158 ? -10.922 32.344 43.562 1 32.06 158 THR B C 1
ATOM 2442 O O . THR B 1 158 ? -11.547 33.281 44.062 1 32.06 158 THR B O 1
ATOM 2445 N N . CYS B 1 159 ? -11.773 31.25 43.844 1 27.97 159 CYS B N 1
ATOM 2446 C CA . CYS B 1 159 ? -12.18 31.109 45.25 1 27.97 159 CYS B CA 1
ATOM 2447 C C . CYS B 1 159 ? -10.961 30.953 46.156 1 27.97 159 CYS B C 1
ATOM 2449 O O . CYS B 1 159 ? -10.297 29.922 46.125 1 27.97 159 CYS B O 1
ATOM 2451 N N . CYS B 1 160 ? -10.156 32 46.281 1 30.59 160 CYS B N 1
ATOM 2452 C CA . CYS B 1 160 ? -9.203 32.094 47.375 1 30.59 160 CYS B CA 1
ATOM 2453 C C . CYS B 1 160 ? -9.859 31.75 48.688 1 30.59 160 CYS B C 1
ATOM 2455 O O . CYS B 1 160 ? -10.828 32.375 49.125 1 30.59 160 CYS B O 1
ATOM 2457 N N . PRO B 1 161 ? -10.039 30.391 48.938 1 26.05 161 PRO B N 1
ATOM 2458 C CA . PRO B 1 161 ? -10.484 30.203 50.312 1 26.05 161 PRO B CA 1
ATOM 2459 C C . PRO B 1 161 ? -9.609 30.953 51.312 1 26.05 161 PRO B C 1
ATOM 2461 O O . PRO B 1 161 ? -8.422 31.172 51.062 1 26.05 161 PRO B O 1
ATOM 2464 N N . GLN B 1 162 ? -10.125 31.984 51.938 1 25.52 162 GLN B N 1
ATOM 2465 C CA . GLN B 1 162 ? -9.711 32.688 53.156 1 25.52 162 GLN B CA 1
ATOM 2466 C C . GLN B 1 162 ? -9.43 31.734 54.281 1 25.52 162 GLN B C 1
ATOM 2468 O O . GLN B 1 162 ? -9.008 32.156 55.375 1 25.52 162 GLN B O 1
ATOM 2473 N N . ASP B 1 163 ? -8.695 30.547 54.031 1 22.97 163 ASP B N 1
ATOM 2474 C CA . ASP B 1 163 ? -8.164 30.156 55.344 1 22.97 163 ASP B CA 1
ATOM 2475 C C . ASP B 1 163 ? -6.957 31.016 55.719 1 22.97 163 ASP B C 1
ATOM 2477 O O . ASP B 1 163 ? -6.168 31.391 54.844 1 22.97 163 ASP B O 1
#

Secondary structure (DSSP, 8-state):
------------------------TB-HHHHHHHHHHHHHTTGGGG--HHHHHHHHHHHHHHHHHHHHT--GGGGSTT-TT--HHHHHHHHHHHHHHHHHHHHHHHHTT--HHHHHHHHHHHHHHHS-HHHHTT----THHHHS-THHHHHS-S---------/------------------------TB-HHHHHHHHHHHHHTTGGGG--HHHHHHHHHHHHHHHHHHHHT--GGGGSTT-TT--HHHHHHHHHHHHHHHHHHHHHHHHTT--HHHHHHHHHHHHHHHS-HHHHTT----THHHHS-THHHHHS-----------

Sequence (326 aa):
RAGGGAGAVGAGGPAAHTCLTPAPLFSLSSRQLQAEFVAERGWGQFHQPRNLLLALVGEVGEVAELFQWRAEPEARAGLPGWAPGERVALEEELSDVLLYLVSLAQQCQVDLPRAALRKLDRNRARYPADRAHGSARKYTHYQAGPTDAQRRDGPTDTCCPQDRAGGGAGAVGAGGPAAHTCLTPAPLFSLSSRQLQAEFVAERGWGQFHQPRNLLLALVGEVGEVAELFQWRAEPEARAGLPGWAPGERVALEEELSDVLLYLVSLAQQCQVDLPRAALRKLDRNRARYPADRAHGSARKYTHYQAGPTDAQRRDGPTDTCCPQD

Foldseek 3Di:
DCPPPPDPPPDDPDDPPPPPPPPDPCPVVNLVVLVVVCVVVVVVVVLDLVSLVVQLVVLVVQLCVLVVPDDPVQNDPPRPPDDPVSVVSNVVSVVSNVSSVSSNCVNVVHPVVVVVVVVVVVVCVLQPCVVCPPHPDGSVVVPPDPPVVVVVVPPPPPPPPPD/DCPPPPPPPPDPPDDPPPPPPPPDPCPVVNLVVLVVVCVVVVVVVVLDLVSLVVQLVVLVVQLCVLVVPDDPVQNDPPRPPDDPVSVVSNVVSVVSNVSSVSSNCVNVVHPVVVVVVVVVVVVCVLQPCVVCPPHPDGSVVVPPPPPPVVVVVPPPPPPPPPD

Nearest PDB structures (foldseek):
  7mu5-assembly2_D  TM=9.058E-01  e=7.594E-09  Homo sapiens
  8hhl-assembly1_A  TM=5.485E-01  e=1.854E+00  Mycolicibacterium mucogenicum
  3q0k-assembly1_A  TM=4.941E-01  e=2.071E+00  Homo sapiens
  7mu5-assembly2_D  TM=9.054E-01  e=8.061E-09  Homo sapiens
  8hhl-assembly1_A  TM=5.485E-01  e=1.776E+00  Mycolicibacterium mucogenicum